Protein AF-A0A9D7PUD7-F1 (afdb_monomer)

Radius of gyration: 20.64 Å; Cα contacts (8 Å, |Δi|>4): 411; chains: 1; bounding box: 47×41×53 Å

Secondary structure (DSSP, 8-state):
--HHHHHHS-STTHHHHHHHHHHHHHHHHHHHT---SEEEE-----TTTHHHHHHHHHHHHHHH-TTSEEEEEEEHHHHHTHHHH---SSSEEEEE-SS-S-TT-TT-S-SS--HHHHHHHHTTGGG--S-EEEEEE---EEEEEETTEEEEEEEGGG---GGG-TTTEEE-SSSEEEE-S-EEETTEEE-TT-EEEEE---HHHHHHHHHHHHTT-SSS---EEEE-S-GGGGTT--HHHHHHHH---

Solvent-accessible surface area (backbone atoms only — not comparable to full-atom values): 14110 Å² total; per-residue (Å²): 124,50,47,69,54,43,61,70,53,58,78,82,49,36,60,56,49,29,50,52,52,53,51,50,53,52,51,54,26,61,79,67,73,51,87,81,60,65,49,73,47,75,49,68,73,45,69,88,22,30,65,54,48,41,49,32,41,46,48,37,46,68,72,67,34,90,88,36,45,39,30,33,48,39,52,47,67,42,62,59,38,28,91,72,47,45,76,77,70,50,74,33,34,32,36,44,61,43,69,74,44,57,79,61,46,83,83,54,81,33,31,52,64,48,72,70,61,49,49,69,35,45,75,61,46,60,73,54,85,68,53,60,26,47,28,38,64,58,53,50,36,28,41,35,22,53,90,80,37,63,73,52,73,32,45,46,95,42,36,74,64,58,83,83,44,56,88,38,32,43,78,77,48,101,42,34,27,34,24,72,37,68,43,76,51,80,88,42,82,44,47,53,72,24,36,34,37,53,34,72,66,55,59,71,58,52,24,55,49,44,56,56,51,54,77,32,48,95,52,101,69,68,56,82,42,77,48,61,77,43,80,71,79,48,75,88,53,53,71,64,61,54,37,60,54,60,52,75,133

Nearest PDB structures (foldseek):
  3cz8-assembly1_A  TM=5.746E-01  e=4.372E-05  Bacillus subtilis subsp. subtilis str. 168
  3cz8-assembly1_B  TM=5.750E-01  e=8.672E-05  Bacillus subtilis subsp. subtilis str. 168
  4jeq-assembly6_L  TM=3.997E-01  e=6.798E+00  Trypanosoma cruzi
  4fhf-assembly1_A  TM=3.046E-01  e=5.299E+00  Geobacillus thermodenitrificans NG80-2
  4rh1-assembly1_A  TM=2.882E-01  e=8.194E+00  Geobacillus thermodenitrificans NG80-2

pLDDT: mean 90.08, std 9.75, range [47.97, 98.62]

Sequence (249 aa):
LTNRTLVNIQVEDISVLANKIVHKVNSINANRKLAYSEIQLDCDWTETSRFKYFLLLKELKMRIGSSKILSATIRLHQVKFHKRTGIPPVDKGVLMVYNIANLNDVNTVNSIFDPDIILQYTAQLDQYPLHLDLAFPVFNQNVLFKNHIFTGVLRDINYFDPNRVPVNFKKIKNNLYLCIRDTMISNYFIKREDVLRSEKVDYDQVKRISESLRKQLKSDTFTLLIFDLNSNHFINKSIDEINELFLQK

Mean predicted aligned error: 5.62 Å

Foldseek 3Di:
DEQVCLLPDDLVCLLVVLVVVVVVVVVVCVVVVHDAQEDEDEYDYDLNSLVSQLSSQVSNDVVVDPRHFYEYEDELQCLQPCVRSPDRPTQAYEYEQFQQDDLFQPPDQASGHDLVRSCVSCVQVLVRDGFYAYEHEQWKWKFKADVSTTDDIQTEQQDDDCVVVVVQWDDPDPQKIFGCDFDATPNDTDHGRIMIGIHHDDLVSLQVSLVVNCVSGPDVDHHYHYDYPYPVSCPPPDPVNVCVSHPDD

Structure (mmCIF, N/CA/C/O backbone):
data_AF-A0A9D7PUD7-F1
#
_entry.id   AF-A0A9D7PUD7-F1
#
loop_
_atom_site.group_PDB
_atom_site.id
_atom_site.type_symbol
_atom_site.label_atom_id
_atom_site.label_alt_id
_atom_site.label_comp_id
_atom_site.label_asym_id
_atom_site.label_entity_id
_atom_site.label_seq_id
_atom_site.pdbx_PDB_ins_code
_atom_site.Cartn_x
_atom_site.Cartn_y
_atom_site.Cartn_z
_atom_site.occupancy
_atom_site.B_iso_or_equiv
_atom_site.auth_seq_id
_atom_site.auth_comp_id
_atom_site.auth_asym_id
_atom_site.auth_atom_id
_atom_site.pdbx_PDB_model_num
ATOM 1 N N . LEU A 1 1 ? -3.489 -12.162 6.332 1.00 86.31 1 LEU A N 1
ATOM 2 C CA . LEU A 1 1 ? -4.919 -12.191 5.940 1.00 86.31 1 LEU A CA 1
ATOM 3 C C . LEU A 1 1 ? -4.993 -11.723 4.492 1.00 86.31 1 LEU A C 1
ATOM 5 O O . LEU A 1 1 ? -4.232 -10.832 4.157 1.00 86.31 1 LEU A O 1
ATOM 9 N N . THR A 1 2 ? -5.820 -12.315 3.627 1.00 91.69 2 THR A N 1
ATOM 10 C CA . THR A 1 2 ? -5.971 -11.831 2.239 1.00 91.69 2 THR A CA 1
ATOM 11 C C . THR A 1 2 ? -7.432 -11.539 1.927 1.00 91.69 2 THR A C 1
ATOM 13 O O . THR A 1 2 ? -8.323 -12.138 2.533 1.00 91.69 2 THR A O 1
ATOM 16 N N . ASN A 1 3 ? -7.687 -10.692 0.926 1.00 92.25 3 ASN A N 1
ATOM 17 C CA . ASN A 1 3 ? -9.047 -10.456 0.439 1.00 92.25 3 ASN A CA 1
ATOM 18 C C . ASN A 1 3 ? -9.736 -11.766 0.014 1.00 92.25 3 ASN A C 1
ATOM 20 O O . ASN A 1 3 ? -10.919 -11.965 0.272 1.00 92.25 3 ASN A O 1
ATOM 24 N N . ARG A 1 4 ? -8.982 -12.712 -0.566 1.00 94.00 4 ARG A N 1
ATOM 25 C CA . ARG A 1 4 ? -9.492 -14.044 -0.919 1.00 94.00 4 ARG A CA 1
ATOM 26 C C . ARG A 1 4 ? -10.025 -14.793 0.304 1.00 94.00 4 ARG A C 1
ATOM 28 O O . ARG A 1 4 ? -11.059 -15.444 0.198 1.00 94.00 4 ARG A O 1
ATOM 35 N N . THR A 1 5 ? -9.360 -14.700 1.456 1.00 94.06 5 THR A N 1
ATOM 36 C CA . THR A 1 5 ? -9.881 -15.269 2.710 1.00 94.06 5 THR A CA 1
ATOM 37 C C . THR A 1 5 ? -11.241 -14.664 3.051 1.00 94.06 5 THR A C 1
ATOM 39 O O . THR A 1 5 ? -12.171 -15.401 3.349 1.00 94.06 5 THR A O 1
ATOM 42 N N . LEU A 1 6 ? -11.378 -13.341 2.950 1.00 95.75 6 LEU A N 1
ATOM 43 C CA . LEU A 1 6 ? -12.614 -12.628 3.287 1.00 95.75 6 LEU A CA 1
ATOM 44 C C . LEU A 1 6 ? -13.758 -12.931 2.320 1.00 95.75 6 LEU A C 1
ATOM 46 O O . LEU A 1 6 ? -14.899 -13.020 2.749 1.00 95.75 6 LEU A O 1
ATOM 50 N N . VAL A 1 7 ? -13.474 -13.128 1.032 1.00 95.62 7 VAL A N 1
ATOM 51 C CA . VAL A 1 7 ? -14.491 -13.553 0.058 1.00 95.62 7 VAL A CA 1
ATOM 52 C C . VAL A 1 7 ? -15.060 -14.927 0.437 1.00 95.62 7 VAL A C 1
ATOM 54 O O . VAL A 1 7 ? -16.279 -15.103 0.449 1.00 95.62 7 VAL A O 1
ATOM 57 N N . ASN A 1 8 ? -14.189 -15.872 0.805 1.00 96.31 8 ASN A N 1
ATOM 58 C CA . ASN A 1 8 ? -14.547 -17.286 0.967 1.00 96.31 8 ASN A CA 1
ATOM 59 C C . ASN A 1 8 ? -14.974 -17.696 2.386 1.00 96.31 8 ASN A C 1
ATOM 61 O O . ASN A 1 8 ? -15.606 -18.735 2.539 1.00 96.31 8 ASN A O 1
ATOM 65 N N . ILE A 1 9 ? -14.632 -16.924 3.422 1.00 96.81 9 ILE A N 1
ATOM 66 C CA . ILE A 1 9 ? -15.018 -17.246 4.804 1.00 96.81 9 ILE A CA 1
ATOM 67 C C . ILE A 1 9 ? -16.534 -17.113 4.995 1.00 96.81 9 ILE A C 1
ATOM 69 O O . ILE A 1 9 ? -17.142 -16.192 4.443 1.00 96.81 9 ILE A O 1
ATOM 73 N N . GLN A 1 10 ? -17.146 -18.003 5.775 1.00 97.56 10 GLN A N 1
ATOM 74 C CA . GLN A 1 10 ? -18.547 -17.856 6.171 1.00 97.56 10 GLN A CA 1
ATOM 75 C C . GLN A 1 10 ? -18.697 -16.763 7.233 1.00 97.56 10 GLN A C 1
ATOM 77 O O . GLN A 1 10 ? -17.737 -16.409 7.919 1.00 97.56 10 GLN A O 1
ATOM 82 N N . VAL A 1 11 ? -19.883 -16.164 7.335 1.00 97.44 11 VAL A N 1
ATOM 83 C CA . VAL A 1 11 ? -20.094 -15.016 8.233 1.00 97.44 11 VAL A CA 1
ATOM 84 C C . VAL A 1 11 ? -19.931 -15.437 9.696 1.00 97.44 11 VAL A C 1
ATOM 86 O O . VAL A 1 11 ? -19.333 -14.710 10.488 1.00 97.44 11 VAL A O 1
ATOM 89 N N . GLU A 1 12 ? -20.378 -16.643 10.026 1.00 97.00 12 GLU A N 1
ATOM 90 C CA . GLU A 1 12 ? -20.363 -17.235 11.364 1.00 97.00 12 GLU A CA 1
ATOM 91 C C . GLU A 1 12 ? -18.924 -17.474 11.860 1.00 97.00 12 GLU A C 1
ATOM 93 O O . GLU A 1 12 ? -18.626 -17.340 13.048 1.00 97.00 12 GLU A O 1
ATOM 98 N N . ASP A 1 13 ? -17.996 -17.730 10.934 1.00 98.06 13 ASP A N 1
ATOM 99 C CA . ASP A 1 13 ? -16.586 -17.993 11.230 1.00 98.06 13 ASP A CA 1
ATOM 100 C C . ASP A 1 13 ? -15.761 -16.717 11.471 1.00 98.06 13 ASP A C 1
ATOM 102 O O . ASP A 1 13 ? -14.612 -16.790 11.921 1.00 98.06 13 ASP A O 1
ATOM 106 N N . ILE A 1 14 ? -16.307 -15.526 11.198 1.00 98.25 14 ILE A N 1
ATOM 107 C CA . ILE A 1 14 ? -15.566 -14.260 11.336 1.00 98.25 14 ILE A CA 1
ATOM 108 C C . ILE A 1 14 ? -15.172 -14.003 12.794 1.00 98.25 14 ILE A C 1
ATOM 110 O O . ILE A 1 14 ? -14.042 -13.592 13.067 1.00 98.25 14 ILE A O 1
ATOM 114 N N . SER A 1 15 ? -16.062 -14.313 13.736 1.00 98.00 15 SER A N 1
ATOM 115 C CA . SER A 1 15 ? -15.794 -14.211 15.175 1.00 98.00 15 SER A CA 1
ATOM 116 C C . SER A 1 15 ? -14.646 -15.140 15.608 1.00 98.00 15 SER A C 1
ATOM 118 O O . SER A 1 15 ? -13.766 -14.755 16.391 1.00 98.00 15 SER A O 1
ATOM 120 N N . VAL A 1 16 ? -14.585 -16.347 15.032 1.00 98.12 16 VAL A N 1
ATOM 121 C CA . VAL A 1 16 ? -13.496 -17.311 15.258 1.00 98.12 16 VAL A CA 1
ATOM 122 C C . VAL A 1 16 ? -12.186 -16.804 14.653 1.00 98.12 16 VAL A C 1
ATOM 124 O O . VAL A 1 16 ? -11.136 -16.886 15.296 1.00 98.12 16 VAL A O 1
ATOM 127 N N . LEU A 1 17 ? -12.223 -16.242 13.442 1.00 98.00 17 LEU A N 1
ATOM 128 C CA . LEU A 1 17 ? -11.053 -15.633 12.809 1.00 98.00 17 LEU A CA 1
ATOM 129 C C . LEU A 1 17 ? -10.509 -14.461 13.641 1.00 98.00 17 LEU A C 1
ATOM 131 O O . LEU A 1 17 ? -9.301 -14.398 13.874 1.00 98.00 17 LEU A O 1
ATOM 135 N N . ALA A 1 18 ? -11.379 -13.576 14.134 1.00 98.19 18 ALA A N 1
ATOM 136 C CA . ALA A 1 18 ? -10.994 -12.459 14.996 1.00 98.19 18 ALA A CA 1
ATOM 137 C C . ALA A 1 18 ? -10.288 -12.946 16.271 1.00 98.19 18 ALA A C 1
ATOM 139 O O . ALA A 1 18 ? -9.218 -12.443 16.618 1.00 98.19 18 ALA A O 1
ATOM 140 N N . ASN A 1 19 ? -10.833 -13.983 16.921 1.00 98.19 19 ASN A N 1
ATOM 141 C CA . ASN A 1 19 ? -10.204 -14.629 18.077 1.00 98.19 19 ASN A CA 1
ATOM 142 C C . ASN A 1 19 ? -8.803 -15.157 17.747 1.00 98.19 19 ASN A C 1
ATOM 144 O O . ASN A 1 19 ? -7.854 -14.888 18.483 1.00 98.19 19 ASN A O 1
ATOM 148 N N . LYS A 1 20 ? -8.651 -15.867 16.623 1.00 98.06 20 LYS A N 1
ATOM 149 C CA . LYS A 1 20 ? -7.353 -16.407 16.188 1.00 98.06 20 LYS A CA 1
ATOM 150 C C . LYS A 1 20 ? -6.328 -15.303 15.930 1.00 98.06 20 LYS A C 1
ATOM 152 O O . LYS A 1 20 ? -5.174 -15.454 16.328 1.00 98.06 20 LYS A O 1
ATOM 157 N N . ILE A 1 21 ? -6.736 -14.199 15.302 1.00 97.69 21 ILE A N 1
ATOM 158 C CA . ILE A 1 21 ? -5.860 -13.047 15.045 1.00 97.69 21 ILE A CA 1
ATOM 159 C C . ILE A 1 21 ? -5.380 -12.441 16.366 1.00 97.69 21 ILE A C 1
ATOM 161 O O . ILE A 1 21 ? -4.172 -12.351 16.583 1.00 97.69 21 ILE A O 1
ATOM 165 N N . VAL A 1 22 ? -6.296 -12.081 17.271 1.00 97.38 22 VAL A N 1
ATOM 166 C CA . VAL A 1 22 ? -5.942 -11.450 18.555 1.00 97.38 22 VAL A CA 1
ATOM 167 C C . VAL A 1 22 ? -5.086 -12.380 19.410 1.00 97.38 22 VAL A C 1
ATOM 169 O O . VAL A 1 22 ? -4.068 -11.954 19.952 1.00 97.38 22 VAL A O 1
ATOM 172 N N . HIS A 1 23 ? -5.437 -13.666 19.477 1.00 97.88 23 HIS A N 1
ATOM 173 C CA . HIS A 1 23 ? -4.643 -14.659 20.194 1.00 97.88 23 HIS A CA 1
ATOM 174 C C . HIS A 1 23 ? -3.220 -14.759 19.631 1.00 97.88 23 HIS A C 1
ATOM 176 O O . HIS A 1 23 ? -2.254 -14.757 20.392 1.00 97.88 23 HIS A O 1
ATOM 182 N N . LYS A 1 24 ? -3.066 -14.786 18.300 1.00 97.56 24 LYS A N 1
ATOM 183 C CA . LYS A 1 24 ? -1.747 -14.846 17.663 1.00 97.56 24 LYS A CA 1
ATOM 184 C C . LYS A 1 24 ? -0.916 -13.595 17.947 1.00 97.56 24 LYS A C 1
ATOM 186 O O . LYS A 1 24 ? 0.261 -13.735 18.274 1.00 97.56 24 LYS A O 1
ATOM 191 N N . VAL A 1 25 ? -1.515 -12.405 17.863 1.00 96.56 25 VAL A N 1
ATOM 192 C CA . VAL A 1 25 ? -0.846 -11.135 18.197 1.00 96.56 25 VAL A CA 1
ATOM 193 C C . VAL A 1 25 ? -0.383 -11.142 19.655 1.00 96.56 25 VAL A C 1
ATOM 195 O O . VAL A 1 25 ? 0.793 -10.905 19.926 1.00 96.56 25 VAL A O 1
ATOM 198 N N . ASN A 1 26 ? -1.268 -11.492 20.590 1.00 96.19 26 ASN A N 1
ATOM 199 C CA . ASN A 1 26 ? -0.937 -11.562 22.014 1.00 96.19 26 ASN A CA 1
ATOM 200 C C . ASN A 1 26 ? 0.160 -12.592 22.304 1.00 96.19 26 ASN A C 1
ATOM 202 O O . ASN A 1 26 ? 1.077 -12.300 23.062 1.00 96.19 26 ASN A O 1
ATOM 206 N N . SER A 1 27 ? 0.109 -13.765 21.670 1.00 97.38 27 SER A N 1
ATOM 207 C CA . SER A 1 27 ? 1.124 -14.812 21.826 1.00 97.38 27 SER A CA 1
ATOM 208 C C . SER A 1 27 ? 2.506 -14.355 21.343 1.00 97.38 27 SER A C 1
ATOM 210 O O . SER A 1 27 ? 3.495 -14.549 22.048 1.00 97.38 27 SER A O 1
ATOM 212 N N . ILE A 1 28 ? 2.590 -13.696 20.180 1.00 96.62 28 ILE A N 1
ATOM 213 C CA . ILE A 1 28 ? 3.856 -13.142 19.669 1.00 96.62 28 ILE A CA 1
ATOM 214 C C . ILE A 1 28 ? 4.414 -12.098 20.640 1.00 96.62 28 ILE A C 1
ATOM 216 O O . ILE A 1 28 ? 5.600 -12.138 20.969 1.00 96.62 28 ILE A O 1
ATOM 220 N N . ASN A 1 29 ? 3.562 -11.187 21.108 1.00 95.12 29 ASN A N 1
ATOM 221 C CA . ASN A 1 29 ? 3.962 -10.114 22.011 1.00 95.12 29 ASN A CA 1
ATOM 222 C C . ASN A 1 29 ? 4.386 -10.638 23.387 1.00 95.12 29 ASN A C 1
ATOM 224 O O . ASN A 1 29 ? 5.418 -10.210 23.892 1.00 95.12 29 ASN A O 1
ATOM 228 N N . ALA A 1 30 ? 3.680 -11.621 23.950 1.00 95.69 30 ALA A N 1
ATOM 229 C CA . ALA A 1 30 ? 4.064 -12.266 25.205 1.00 95.69 30 ALA A CA 1
ATOM 230 C C . ALA A 1 30 ? 5.432 -12.958 25.092 1.00 95.69 30 ALA A C 1
ATOM 232 O O . ALA A 1 30 ? 6.311 -12.725 25.919 1.00 95.69 30 ALA A O 1
ATOM 233 N N . ASN A 1 31 ? 5.652 -13.727 24.019 1.00 96.50 31 ASN A N 1
ATOM 234 C CA . ASN A 1 31 ? 6.925 -14.415 23.780 1.00 96.50 31 ASN A CA 1
ATOM 235 C C . ASN A 1 31 ? 8.099 -13.442 23.601 1.00 96.50 31 ASN A C 1
ATOM 237 O O . ASN A 1 31 ? 9.227 -13.759 23.971 1.00 96.50 31 ASN A O 1
ATOM 241 N N . ARG A 1 32 ? 7.841 -12.259 23.032 1.00 95.62 32 ARG A N 1
ATOM 242 C CA . ARG A 1 32 ? 8.847 -11.209 22.811 1.00 95.62 32 ARG A CA 1
ATOM 243 C C . ARG A 1 32 ? 8.902 -10.159 23.924 1.00 95.62 32 ARG A C 1
ATOM 245 O O . ARG A 1 32 ? 9.723 -9.255 23.836 1.00 95.62 32 ARG A O 1
ATOM 252 N N . LYS A 1 33 ? 8.051 -10.271 24.952 1.00 95.31 33 LYS A N 1
ATOM 253 C CA . LYS A 1 33 ? 7.873 -9.279 26.029 1.00 95.31 33 LYS A CA 1
ATOM 254 C C . LYS A 1 33 ? 7.611 -7.858 25.503 1.00 95.31 33 LYS A C 1
ATOM 256 O O . LYS A 1 33 ? 8.141 -6.884 26.029 1.00 95.31 33 LYS A O 1
ATOM 261 N N . LEU A 1 34 ? 6.797 -7.748 24.455 1.00 94.81 34 LEU A N 1
ATOM 262 C CA . LEU A 1 34 ? 6.417 -6.481 23.835 1.00 94.81 34 LEU A CA 1
ATOM 263 C C . LEU A 1 34 ? 5.025 -6.048 24.300 1.00 94.81 34 LEU A C 1
ATOM 265 O O . LEU A 1 34 ? 4.102 -6.859 24.384 1.00 94.81 34 LEU A O 1
ATOM 269 N N . ALA A 1 35 ? 4.866 -4.752 24.549 1.00 93.88 35 ALA A N 1
ATOM 270 C CA . ALA A 1 35 ? 3.561 -4.112 24.649 1.00 93.88 35 ALA A CA 1
ATOM 271 C C . ALA A 1 35 ? 3.200 -3.478 23.301 1.00 93.88 35 ALA A C 1
ATOM 273 O O . ALA A 1 35 ? 4.080 -3.084 22.537 1.00 93.88 35 ALA A O 1
ATOM 274 N N . TYR A 1 36 ? 1.905 -3.371 23.012 1.00 95.19 36 TYR A N 1
ATOM 275 C CA . TYR A 1 36 ? 1.415 -2.711 21.807 1.00 95.19 36 TYR A CA 1
ATOM 276 C C . TYR A 1 36 ? 0.187 -1.858 22.133 1.00 95.19 36 TYR A C 1
ATOM 278 O O . TYR A 1 36 ? -0.686 -2.270 22.904 1.00 95.19 36 TYR A O 1
ATOM 286 N N . SER A 1 37 ? 0.132 -0.673 21.533 1.00 96.00 37 SER A N 1
ATOM 287 C CA . SER A 1 37 ? -0.988 0.270 21.617 1.00 96.00 37 SER A CA 1
ATOM 288 C C . SER A 1 37 ? -1.908 0.196 20.399 1.00 96.00 37 SER A C 1
ATOM 290 O O . SER A 1 37 ? -3.061 0.610 20.486 1.00 96.00 37 SER A O 1
ATOM 292 N N . GLU A 1 38 ? -1.426 -0.359 19.285 1.00 96.88 38 GLU A N 1
ATOM 293 C CA . GLU A 1 38 ? -2.124 -0.377 18.002 1.00 96.88 38 GLU A CA 1
ATOM 294 C C . GLU A 1 38 ? -2.011 -1.744 17.310 1.00 96.88 38 GLU A C 1
ATOM 296 O O . GLU A 1 38 ? -0.968 -2.399 17.360 1.00 96.88 38 GLU A O 1
ATOM 301 N N . ILE A 1 39 ? -3.093 -2.175 16.656 1.00 97.19 39 ILE A N 1
ATOM 302 C CA . ILE A 1 39 ? -3.077 -3.227 15.634 1.00 97.19 39 ILE A CA 1
ATOM 303 C C . ILE A 1 39 ? -3.529 -2.600 14.318 1.00 97.19 39 ILE A C 1
ATOM 305 O O . ILE A 1 39 ? -4.668 -2.152 14.207 1.00 97.19 39 ILE A O 1
ATOM 309 N N . GLN A 1 40 ? -2.662 -2.637 13.309 1.00 97.12 40 GLN A N 1
ATOM 310 C CA . GLN A 1 40 ? -3.002 -2.255 11.942 1.00 97.12 40 GLN A CA 1
ATOM 311 C C . GLN A 1 40 ? -3.325 -3.495 11.112 1.00 97.12 40 GLN A C 1
ATOM 313 O O . GLN A 1 40 ? -2.531 -4.437 11.045 1.00 97.12 40 GLN A O 1
ATOM 318 N N . LEU A 1 41 ? -4.479 -3.492 10.449 1.00 96.94 41 LEU A N 1
ATOM 319 C CA . LEU A 1 41 ? -4.871 -4.548 9.528 1.00 96.94 41 LEU A CA 1
ATOM 320 C C . LEU A 1 41 ? -4.551 -4.140 8.085 1.00 96.94 41 LEU A C 1
ATOM 322 O O . LEU A 1 41 ? -5.309 -3.402 7.455 1.00 96.94 41 LEU A O 1
ATOM 326 N N . ASP A 1 42 ? -3.440 -4.658 7.563 1.00 94.69 42 ASP A N 1
ATOM 327 C CA . ASP A 1 42 ? -3.076 -4.545 6.147 1.00 94.69 42 ASP A CA 1
ATOM 328 C C . ASP A 1 42 ? -3.822 -5.604 5.322 1.00 94.69 42 ASP A C 1
ATOM 330 O O . ASP A 1 42 ? -3.416 -6.768 5.221 1.00 94.69 42 ASP A O 1
ATOM 334 N N . CYS A 1 43 ? -5.008 -5.237 4.838 1.00 92.94 43 CYS A N 1
ATOM 335 C CA . CYS A 1 43 ? -5.824 -6.099 3.997 1.00 92.94 43 CYS A CA 1
ATOM 336 C C . CYS A 1 43 ? -6.766 -5.266 3.129 1.00 92.94 43 CYS A C 1
ATOM 338 O O . CYS A 1 43 ? -7.701 -4.644 3.632 1.00 92.94 43 CYS A O 1
ATOM 340 N N . ASP A 1 44 ? -6.548 -5.310 1.816 1.00 88.62 44 ASP A N 1
ATOM 341 C CA . ASP A 1 44 ? -7.467 -4.708 0.858 1.00 88.62 44 ASP A CA 1
ATOM 342 C C . ASP A 1 44 ? -8.836 -5.408 0.897 1.00 88.62 44 ASP A C 1
ATOM 344 O O . ASP A 1 44 ? -8.929 -6.635 1.001 1.00 88.62 44 ASP A O 1
ATOM 348 N N . TRP A 1 45 ? -9.905 -4.626 0.745 1.00 95.69 45 TRP A N 1
ATOM 349 C CA . TRP A 1 45 ? -11.264 -5.127 0.560 1.00 95.69 45 TRP A CA 1
ATOM 350 C C . TRP A 1 45 ? -11.861 -4.590 -0.739 1.00 95.69 45 TRP A C 1
ATOM 352 O O . TRP A 1 45 ? -11.456 -3.558 -1.275 1.00 95.69 45 TRP A O 1
ATOM 362 N N . THR A 1 46 ? -12.864 -5.304 -1.229 1.00 94.69 46 THR A N 1
ATOM 363 C CA . THR A 1 46 ? -13.654 -4.951 -2.412 1.00 94.69 46 THR A CA 1
ATOM 364 C C . THR A 1 46 ? -15.101 -4.738 -1.997 1.00 94.69 46 THR A C 1
ATOM 366 O O . THR A 1 46 ? -15.478 -5.080 -0.878 1.00 94.69 46 THR A O 1
ATOM 369 N N . GLU A 1 47 ? -15.950 -4.252 -2.900 1.00 93.88 47 GLU A N 1
ATOM 370 C CA . GLU A 1 47 ? -17.393 -4.153 -2.636 1.00 93.88 47 GLU A CA 1
ATOM 371 C C . GLU A 1 47 ? -17.997 -5.500 -2.196 1.00 93.88 47 GLU A C 1
ATOM 373 O O . GLU A 1 47 ? -18.803 -5.537 -1.268 1.00 93.88 47 GLU A O 1
ATOM 378 N N . THR A 1 48 ? -17.531 -6.612 -2.780 1.00 94.00 48 THR A N 1
ATOM 379 C CA . THR A 1 48 ? -18.021 -7.967 -2.464 1.00 94.00 48 THR A CA 1
ATOM 380 C C . THR A 1 48 ? -17.589 -8.469 -1.084 1.00 94.00 48 THR A C 1
ATOM 382 O O . THR A 1 48 ? -18.350 -9.151 -0.403 1.00 94.00 48 THR A O 1
ATOM 385 N N . SER A 1 49 ? -16.383 -8.116 -0.633 1.00 96.44 49 SER A N 1
ATOM 386 C CA . SER A 1 49 ? -15.831 -8.559 0.656 1.00 96.44 49 SER A CA 1
ATOM 387 C C . SER A 1 49 ? -16.029 -7.548 1.787 1.00 96.44 49 SER A C 1
ATOM 389 O O . SER A 1 49 ? -15.813 -7.889 2.951 1.00 96.44 49 SER A O 1
ATOM 391 N N . ARG A 1 50 ? -16.490 -6.329 1.468 1.00 96.94 50 ARG A N 1
ATOM 392 C CA . ARG A 1 50 ? -16.688 -5.201 2.391 1.00 96.94 50 ARG A CA 1
ATOM 393 C C . ARG A 1 50 ? -17.424 -5.600 3.662 1.00 96.94 50 ARG A C 1
ATOM 395 O O . ARG A 1 50 ? -16.962 -5.295 4.754 1.00 96.94 50 ARG A O 1
ATOM 402 N N . PHE A 1 51 ? -18.561 -6.283 3.524 1.00 97.88 51 PHE A N 1
ATOM 403 C CA . PHE A 1 51 ? -19.391 -6.660 4.670 1.00 97.88 51 PHE A CA 1
ATOM 404 C C . PHE A 1 51 ? -18.617 -7.537 5.664 1.00 97.88 51 PHE A C 1
ATOM 406 O O . PHE A 1 51 ? -18.529 -7.208 6.846 1.00 97.88 51 PHE A O 1
ATOM 413 N N . LYS A 1 52 ? -17.988 -8.609 5.169 1.00 98.25 52 LYS A N 1
ATOM 414 C CA . LYS A 1 52 ? -17.222 -9.556 5.990 1.00 98.25 52 LYS A CA 1
ATOM 415 C C . LYS A 1 52 ? -15.970 -8.906 6.584 1.00 98.25 52 LYS A C 1
ATOM 417 O O . LYS A 1 52 ? -15.652 -9.139 7.746 1.00 98.25 52 LYS A O 1
ATOM 422 N N . TYR A 1 53 ? -15.295 -8.044 5.821 1.00 98.31 53 TYR A N 1
ATOM 423 C CA . TYR A 1 53 ? -14.154 -7.272 6.312 1.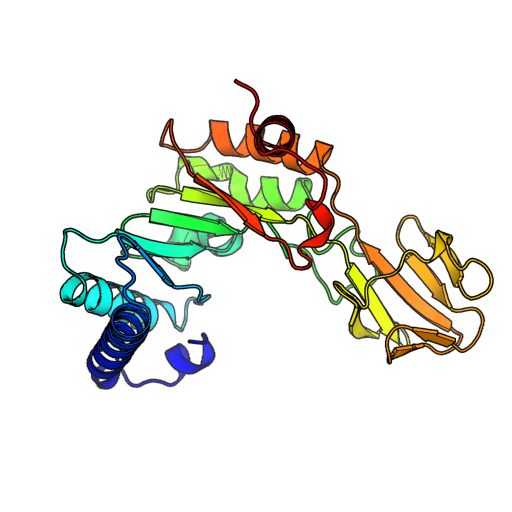00 98.31 53 TYR A CA 1
ATOM 424 C C . TYR A 1 53 ? -14.545 -6.328 7.456 1.00 98.31 53 TYR A C 1
ATOM 426 O O . TYR A 1 53 ? -13.900 -6.316 8.499 1.00 98.31 53 TYR A O 1
ATOM 434 N N . PHE A 1 54 ? -15.635 -5.571 7.304 1.00 98.50 54 PHE A N 1
ATOM 435 C CA . PHE A 1 54 ? -16.073 -4.620 8.329 1.00 98.50 54 PHE A CA 1
ATOM 436 C C . PHE A 1 54 ? -16.599 -5.331 9.572 1.00 98.50 54 PHE A C 1
ATOM 438 O O . PHE A 1 54 ? -16.384 -4.847 10.683 1.00 98.50 54 PHE A O 1
ATOM 445 N N . LEU A 1 55 ? -17.242 -6.489 9.408 1.00 98.56 55 LEU A N 1
ATOM 446 C CA . LEU A 1 55 ? -17.605 -7.339 10.536 1.00 98.56 55 LEU A CA 1
ATOM 447 C C . LEU A 1 55 ? -16.354 -7.830 11.275 1.00 98.56 55 LEU A C 1
ATOM 449 O O . LEU A 1 55 ? -16.290 -7.698 12.492 1.00 98.56 55 LEU A O 1
ATOM 453 N N . LEU A 1 56 ? -15.323 -8.288 10.557 1.00 98.62 56 LEU A N 1
ATOM 454 C CA . LEU A 1 56 ? -14.051 -8.673 11.170 1.00 98.62 56 LEU A CA 1
ATOM 455 C C . LEU A 1 56 ? -13.420 -7.516 11.958 1.00 98.62 56 LEU A C 1
ATOM 457 O O . LEU A 1 56 ? -12.976 -7.725 13.082 1.00 98.62 56 LEU A O 1
ATOM 461 N N . LEU A 1 57 ? -13.403 -6.300 11.407 1.00 98.56 57 LEU A N 1
ATOM 462 C CA . LEU A 1 57 ? -12.864 -5.120 12.091 1.00 98.56 57 LEU A CA 1
ATOM 463 C C . LEU A 1 57 ? -13.622 -4.805 13.389 1.00 98.56 57 LEU A C 1
ATOM 465 O O . LEU A 1 57 ? -12.995 -4.563 14.419 1.00 98.56 57 LEU A O 1
ATOM 469 N N . LYS A 1 58 ? -14.958 -4.890 13.380 1.00 98.50 58 LYS A N 1
ATOM 470 C CA . LYS A 1 58 ? -15.773 -4.732 14.597 1.00 98.50 58 LYS A CA 1
ATOM 471 C C . LYS A 1 58 ? -15.457 -5.813 15.632 1.00 98.50 58 LYS A C 1
ATOM 473 O O . LYS A 1 58 ? -15.213 -5.492 16.793 1.00 98.50 58 LYS A O 1
ATOM 478 N N . GLU A 1 59 ? -15.398 -7.077 15.210 1.00 98.44 59 GLU A N 1
ATOM 479 C CA . GLU A 1 59 ? -15.044 -8.208 16.078 1.00 98.44 59 GLU A CA 1
ATOM 480 C C . GLU A 1 59 ? -13.643 -8.048 16.691 1.00 98.44 59 GLU A C 1
ATOM 482 O O . GLU A 1 59 ? -13.446 -8.342 17.874 1.00 98.44 59 GLU A O 1
ATOM 487 N N . LEU A 1 60 ? -12.675 -7.551 15.914 1.00 98.38 60 LEU A N 1
ATOM 488 C CA . LEU A 1 60 ? -11.333 -7.232 16.396 1.00 98.38 60 LEU A CA 1
ATOM 489 C C . LEU A 1 60 ? -11.372 -6.105 17.428 1.00 98.38 60 LEU A C 1
ATOM 491 O O . LEU A 1 60 ? -10.824 -6.282 18.516 1.00 98.38 60 LEU A O 1
ATOM 495 N N . LYS A 1 61 ? -12.053 -4.989 17.133 1.00 98.00 61 LYS A N 1
ATOM 496 C CA . LYS A 1 61 ? -12.139 -3.839 18.046 1.00 98.00 61 LYS A CA 1
ATOM 497 C C . LYS A 1 61 ? -12.733 -4.232 19.401 1.00 98.00 61 LYS A C 1
ATOM 499 O O . LYS A 1 61 ? -12.182 -3.858 20.433 1.00 98.00 61 LYS A O 1
ATOM 504 N N . MET A 1 62 ? -13.789 -5.050 19.409 1.00 97.62 62 MET A N 1
ATOM 505 C CA . MET A 1 62 ? -14.396 -5.554 20.650 1.00 97.62 62 MET A CA 1
ATOM 506 C C . MET A 1 62 ? -13.415 -6.369 21.504 1.00 97.62 62 MET A C 1
ATOM 508 O O . MET A 1 62 ? -13.413 -6.247 22.724 1.00 97.62 62 MET A O 1
ATOM 512 N N . ARG A 1 63 ? -12.559 -7.186 20.878 1.00 97.50 63 ARG A N 1
ATOM 513 C CA . ARG A 1 63 ? -11.619 -8.077 21.584 1.00 97.50 63 ARG A CA 1
ATOM 514 C C . ARG A 1 63 ? -10.374 -7.377 22.097 1.00 97.50 63 ARG A C 1
ATOM 516 O O . ARG A 1 63 ? -9.842 -7.768 23.131 1.00 97.50 63 ARG A O 1
ATOM 523 N N . ILE A 1 64 ? -9.864 -6.397 21.354 1.00 96.62 64 ILE A N 1
ATOM 524 C CA . ILE A 1 64 ? -8.645 -5.680 21.752 1.00 96.62 64 ILE A CA 1
ATOM 525 C C . ILE A 1 64 ? -8.934 -4.624 22.827 1.00 96.62 64 ILE A C 1
ATOM 527 O O . ILE A 1 64 ? -8.012 -4.228 23.537 1.00 96.62 64 ILE A O 1
ATOM 531 N N . GLY A 1 65 ? -10.201 -4.220 22.966 1.00 94.94 65 GLY A N 1
ATOM 532 C CA . GLY A 1 65 ? -10.666 -3.235 23.936 1.00 94.94 65 GLY A CA 1
ATOM 533 C C . GLY A 1 65 ? -10.581 -1.794 23.428 1.00 94.94 65 GLY A C 1
ATOM 534 O O . GLY A 1 65 ? -9.918 -1.487 22.438 1.00 94.94 65 GLY A O 1
ATOM 535 N N . SER A 1 66 ? -11.263 -0.886 24.128 1.00 92.00 66 SER A N 1
ATOM 536 C CA . SER A 1 66 ? -11.320 0.541 23.779 1.00 92.00 66 SER A CA 1
ATOM 537 C C . SER A 1 66 ? -10.000 1.285 23.995 1.00 92.00 66 SER A C 1
ATOM 539 O O . SER A 1 66 ? -9.784 2.312 23.363 1.00 92.00 66 SER A O 1
ATOM 541 N N . SER A 1 67 ? -9.107 0.767 24.844 1.00 94.56 67 SER A N 1
ATOM 542 C CA . SER A 1 67 ? -7.804 1.378 25.136 1.00 94.56 67 SER A CA 1
ATOM 543 C C . SER A 1 67 ? -6.759 1.182 24.036 1.00 94.56 67 SER A C 1
ATOM 545 O O . SER A 1 67 ? -5.716 1.832 24.073 1.00 94.56 67 SER A O 1
ATOM 547 N N . LYS A 1 68 ? -7.011 0.289 23.070 1.00 96.69 68 LYS A N 1
ATOM 548 C CA . LYS A 1 68 ? -6.108 0.013 21.948 1.00 96.69 68 LYS A CA 1
ATOM 549 C C . LYS A 1 68 ? -6.679 0.550 20.646 1.00 96.69 68 LYS A C 1
ATOM 551 O O . LYS A 1 68 ? -7.886 0.474 20.405 1.00 96.69 68 LYS A O 1
ATOM 556 N N . ILE A 1 69 ? -5.789 1.035 19.794 1.00 97.81 69 ILE A N 1
ATOM 557 C CA . ILE A 1 69 ? -6.101 1.522 18.454 1.00 97.81 69 ILE A CA 1
ATOM 558 C C . ILE A 1 69 ? -6.205 0.318 17.510 1.00 97.81 69 ILE A C 1
ATOM 560 O O . ILE A 1 69 ? -5.351 -0.570 17.496 1.00 97.81 69 ILE A O 1
ATOM 564 N N . LEU A 1 70 ? -7.267 0.285 16.719 1.00 98.38 70 LEU A N 1
ATOM 565 C CA . LEU A 1 70 ? -7.386 -0.526 15.523 1.00 98.38 70 LEU A CA 1
ATOM 566 C C . LEU A 1 70 ? -7.275 0.418 14.330 1.00 98.38 70 LEU A C 1
ATOM 568 O O . LEU A 1 70 ? -8.017 1.397 14.251 1.00 98.38 70 LEU A O 1
ATOM 572 N N . SER A 1 71 ? -6.388 0.109 13.395 1.00 98.06 71 SER A N 1
ATOM 573 C CA . SER A 1 71 ? -6.262 0.838 12.137 1.00 98.06 71 SER A CA 1
ATOM 574 C C . SER A 1 71 ? -6.321 -0.103 10.941 1.00 98.06 71 SER A C 1
ATOM 576 O O . SER A 1 71 ? -6.199 -1.325 11.068 1.00 98.06 71 SER A O 1
ATOM 578 N N . ALA A 1 72 ? -6.556 0.461 9.761 1.00 97.81 72 ALA A N 1
ATOM 579 C CA . ALA A 1 72 ? -6.584 -0.282 8.507 1.00 97.81 72 ALA A CA 1
ATOM 580 C C . ALA A 1 72 ? -5.841 0.482 7.415 1.00 97.81 72 ALA A C 1
ATOM 582 O O . ALA A 1 72 ? -5.941 1.705 7.325 1.00 97.81 72 ALA A O 1
ATOM 583 N N . THR A 1 73 ? -5.130 -0.240 6.555 1.00 96.94 73 THR A N 1
ATOM 584 C CA . THR A 1 73 ? -4.575 0.338 5.328 1.00 96.94 73 THR A CA 1
ATOM 585 C C . THR A 1 73 ? -5.693 0.587 4.319 1.00 96.94 73 THR A C 1
ATOM 587 O O . THR A 1 73 ? -6.585 -0.247 4.160 1.00 96.94 73 THR A O 1
ATOM 590 N N . ILE A 1 74 ? -5.642 1.711 3.612 1.00 96.81 74 ILE A N 1
ATOM 591 C CA . ILE A 1 74 ? -6.684 2.149 2.680 1.00 96.81 74 ILE A CA 1
ATOM 592 C C . ILE A 1 74 ? -6.036 2.534 1.352 1.00 96.81 74 ILE A C 1
ATOM 594 O O . ILE A 1 74 ? -5.027 3.236 1.307 1.00 96.81 74 ILE A O 1
ATOM 598 N N . ARG A 1 75 ? -6.623 2.075 0.247 1.00 95.94 75 ARG A N 1
ATOM 599 C CA . ARG A 1 75 ? -6.199 2.411 -1.117 1.00 95.94 75 ARG A CA 1
ATOM 600 C C . ARG A 1 75 ? -6.855 3.704 -1.588 1.00 95.94 75 ARG A C 1
ATOM 602 O O . ARG A 1 75 ? -8.009 3.981 -1.267 1.00 95.94 75 ARG A O 1
ATOM 609 N N . LEU A 1 76 ? -6.177 4.424 -2.480 1.00 95.44 76 LEU A N 1
ATOM 610 C CA . LEU A 1 76 ? -6.694 5.641 -3.122 1.00 95.44 76 LEU A CA 1
ATOM 611 C C . LEU A 1 76 ? -8.105 5.479 -3.718 1.00 95.44 76 LEU A C 1
ATOM 613 O O . LEU A 1 76 ? -8.968 6.334 -3.528 1.00 95.44 76 LEU A O 1
ATOM 617 N N . HIS A 1 77 ? -8.385 4.358 -4.389 1.00 94.25 77 HIS A N 1
ATOM 618 C CA . HIS A 1 77 ? -9.711 4.109 -4.963 1.00 94.25 77 HIS A CA 1
ATOM 619 C C . HIS A 1 77 ? -10.804 3.904 -3.899 1.00 94.25 77 HIS A C 1
ATOM 621 O O . HIS A 1 77 ? -11.953 4.269 -4.138 1.00 94.25 77 HIS A O 1
ATOM 627 N N . GLN A 1 78 ? -10.467 3.356 -2.726 1.00 95.44 78 GLN A N 1
ATOM 628 C CA . GLN A 1 78 ? -11.418 3.180 -1.624 1.00 95.44 78 GLN A CA 1
ATOM 629 C C . GLN A 1 78 ? -11.772 4.519 -0.975 1.00 95.44 78 GLN A C 1
ATOM 631 O O . GLN A 1 78 ? -12.896 4.676 -0.510 1.00 95.44 78 GLN A O 1
ATOM 636 N N . VAL A 1 79 ? -10.848 5.486 -0.989 1.00 95.19 79 VAL A N 1
ATOM 637 C CA . VAL A 1 79 ? -11.132 6.867 -0.582 1.00 95.19 79 VAL A CA 1
ATOM 638 C C . VAL A 1 79 ? -12.007 7.559 -1.624 1.00 95.19 79 VAL A C 1
ATOM 640 O O . VAL A 1 79 ? -13.099 8.009 -1.288 1.00 95.19 79 VAL A O 1
ATOM 643 N N . LYS A 1 80 ? -11.592 7.577 -2.900 1.00 95.44 80 LYS A N 1
ATOM 644 C CA . LYS A 1 80 ? -12.346 8.237 -3.984 1.00 95.44 80 LYS A CA 1
ATOM 645 C C . LYS A 1 80 ? -13.795 7.755 -4.070 1.00 95.44 80 LYS A C 1
ATOM 647 O O . LYS A 1 80 ? -14.711 8.541 -4.288 1.00 95.44 80 LYS A O 1
ATOM 652 N N . PHE A 1 81 ? -14.006 6.450 -3.906 1.00 95.38 81 PHE A N 1
ATOM 653 C CA . PHE A 1 81 ? -15.314 5.815 -4.047 1.00 95.38 81 PHE A CA 1
ATOM 654 C C . PHE A 1 81 ? -15.895 5.344 -2.710 1.00 95.38 81 PHE A C 1
ATOM 656 O O . PHE A 1 81 ? -16.675 4.391 -2.691 1.00 95.38 81 PHE A O 1
ATOM 663 N N . HIS A 1 82 ? -15.584 6.028 -1.604 1.00 95.00 82 HIS A N 1
ATOM 664 C CA . HIS A 1 82 ? -15.971 5.620 -0.247 1.00 95.00 82 HIS A CA 1
ATOM 665 C C . HIS A 1 82 ? -17.479 5.399 -0.041 1.00 95.00 82 HIS A C 1
ATOM 667 O O . HIS A 1 82 ? -17.879 4.580 0.784 1.00 95.00 82 HIS A O 1
ATOM 673 N N . LYS A 1 83 ? -18.344 6.071 -0.814 1.00 94.44 83 LYS A N 1
ATOM 674 C CA . LYS A 1 83 ? -19.800 5.822 -0.802 1.00 94.44 83 LYS A CA 1
ATOM 675 C C . LYS A 1 83 ? -20.160 4.402 -1.267 1.00 94.44 83 LYS A C 1
ATOM 677 O O . LYS A 1 83 ? -21.143 3.834 -0.802 1.00 94.44 83 LYS A O 1
ATOM 682 N N . ARG A 1 84 ? -19.357 3.818 -2.161 1.00 94.62 84 ARG A N 1
ATOM 683 C CA . ARG A 1 84 ? -19.503 2.446 -2.673 1.00 94.62 84 ARG A CA 1
ATOM 684 C C . ARG A 1 84 ? -18.676 1.455 -1.860 1.00 94.62 84 ARG A C 1
ATOM 686 O O . ARG A 1 84 ? -19.212 0.4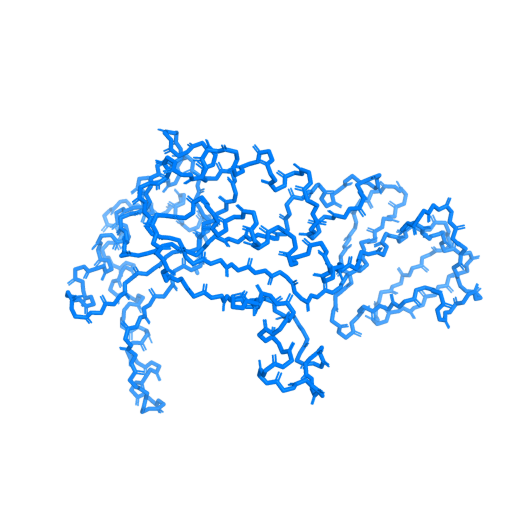85 -1.325 1.00 94.62 84 ARG A O 1
ATOM 693 N N . THR A 1 85 ? -17.380 1.716 -1.713 1.00 95.25 85 THR A N 1
ATOM 694 C CA . THR A 1 85 ? -16.442 0.822 -1.013 1.00 95.25 85 THR A CA 1
ATOM 695 C C . THR A 1 85 ? -16.642 0.812 0.500 1.00 95.25 85 THR A C 1
ATOM 697 O O . THR A 1 85 ? -16.234 -0.145 1.152 1.00 95.25 85 THR A O 1
ATOM 700 N N . GLY A 1 86 ? -17.330 1.807 1.059 1.00 96.69 86 GLY A N 1
ATOM 701 C CA . GLY A 1 86 ? -17.518 1.984 2.494 1.00 96.69 86 GLY A CA 1
ATOM 702 C C . GLY A 1 86 ? -16.286 2.566 3.185 1.00 96.69 86 GLY A C 1
ATOM 703 O O . GLY A 1 86 ? -15.191 2.605 2.627 1.00 96.69 86 GLY A O 1
ATOM 704 N N . ILE A 1 87 ? -16.483 2.985 4.432 1.00 97.69 87 ILE A N 1
ATOM 705 C CA . ILE A 1 87 ? -15.429 3.471 5.328 1.00 97.69 87 ILE A CA 1
ATOM 706 C C . ILE A 1 87 ? -15.236 2.415 6.426 1.00 97.69 87 ILE A C 1
ATOM 708 O O . ILE A 1 87 ? -16.230 2.031 7.051 1.00 97.69 87 ILE A O 1
ATOM 712 N N . PRO A 1 88 ? -14.010 1.906 6.649 1.00 97.81 88 PRO A N 1
ATOM 713 C CA . PRO A 1 88 ? -13.777 0.845 7.619 1.00 97.81 88 PRO A CA 1
ATOM 714 C C . PRO A 1 88 ? -14.073 1.328 9.051 1.00 97.81 88 PRO A C 1
ATOM 716 O O . PRO A 1 88 ? -13.696 2.447 9.400 1.00 97.81 88 PRO A O 1
ATOM 719 N N . PRO A 1 89 ? -14.728 0.507 9.898 1.00 97.75 89 PRO A N 1
ATOM 720 C CA . PRO A 1 89 ? -15.046 0.860 11.282 1.00 97.75 89 PRO A CA 1
ATOM 721 C C . PRO A 1 89 ? -13.817 0.673 12.188 1.00 97.75 89 PRO A C 1
ATOM 723 O O . PRO A 1 89 ? -13.738 -0.280 12.962 1.00 97.75 89 PRO A O 1
ATOM 726 N N . VAL A 1 90 ? -12.842 1.564 12.040 1.00 98.00 90 VAL A N 1
ATOM 727 C CA . VAL A 1 90 ? -11.559 1.587 12.761 1.00 98.00 90 VAL A CA 1
ATOM 728 C C . VAL A 1 90 ? -11.320 2.973 13.356 1.00 98.00 90 VAL A C 1
ATOM 730 O O . VAL A 1 90 ? -12.022 3.918 13.004 1.00 98.00 90 VAL A O 1
ATOM 733 N N . ASP A 1 91 ? -10.341 3.107 14.249 1.00 97.44 91 ASP A N 1
ATOM 734 C CA . ASP A 1 91 ? -10.042 4.389 14.898 1.00 97.44 91 ASP A CA 1
ATOM 735 C C . ASP A 1 91 ? -9.344 5.367 13.935 1.00 97.44 91 ASP A C 1
ATOM 737 O O . ASP A 1 91 ? -9.608 6.567 13.967 1.00 97.44 91 ASP A O 1
ATOM 741 N N . LYS A 1 92 ? -8.481 4.854 13.045 1.00 96.69 92 LYS A N 1
ATOM 742 C CA . LYS A 1 92 ? -7.823 5.621 11.973 1.00 96.69 92 LYS A CA 1
ATOM 743 C C . LYS A 1 92 ? -7.501 4.751 10.757 1.00 96.69 92 LYS A C 1
ATOM 745 O O . LYS A 1 92 ? -7.401 3.528 10.862 1.00 96.69 92 LYS A O 1
ATOM 750 N N . GLY A 1 93 ? -7.332 5.374 9.598 1.00 97.00 93 GLY A N 1
ATOM 751 C CA . GLY A 1 93 ? -6.853 4.723 8.381 1.00 97.00 93 GLY A CA 1
ATOM 752 C C . GLY A 1 93 ? -5.419 5.120 8.042 1.00 97.00 93 GLY A C 1
ATOM 753 O O . GLY A 1 93 ? -4.969 6.193 8.419 1.00 97.00 93 GLY A O 1
ATOM 754 N N . VAL A 1 94 ? -4.724 4.276 7.285 1.00 97.44 94 VAL A N 1
ATOM 755 C CA . VAL A 1 94 ? -3.435 4.606 6.663 1.00 97.44 94 VAL A CA 1
ATOM 756 C C . VAL A 1 94 ? -3.617 4.619 5.152 1.00 97.44 94 VAL A C 1
ATOM 758 O O . VAL A 1 94 ? -3.778 3.564 4.537 1.00 97.44 94 VAL A O 1
ATOM 761 N N . LEU A 1 95 ? -3.612 5.802 4.541 1.00 96.75 95 LEU A N 1
ATOM 762 C CA . LEU A 1 95 ? -3.736 5.948 3.096 1.00 96.75 95 LEU A CA 1
ATOM 763 C C . LEU A 1 95 ? -2.418 5.567 2.414 1.00 96.75 95 LEU A C 1
ATOM 765 O O . LEU A 1 95 ? -1.405 6.243 2.576 1.00 96.75 95 LEU A O 1
ATOM 769 N N . MET A 1 96 ? -2.437 4.493 1.627 1.00 96.25 96 MET A N 1
ATOM 770 C CA . MET A 1 96 ? -1.282 4.048 0.846 1.00 96.25 96 MET A CA 1
ATOM 771 C C . MET A 1 96 ? -1.174 4.857 -0.447 1.00 96.25 96 MET A C 1
ATOM 773 O O . MET A 1 96 ? -1.892 4.598 -1.416 1.00 96.25 96 MET A O 1
ATOM 777 N N . VAL A 1 97 ? -0.258 5.824 -0.470 1.00 95.31 97 VAL A N 1
ATOM 778 C CA . VAL A 1 97 ? -0.013 6.739 -1.595 1.00 95.31 97 VAL A CA 1
ATOM 779 C C . VAL A 1 97 ? 1.065 6.169 -2.527 1.00 95.31 97 VAL A C 1
ATOM 781 O O . VAL A 1 97 ? 2.036 6.834 -2.878 1.00 95.31 97 VAL A O 1
ATOM 784 N N . TYR A 1 98 ? 0.933 4.891 -2.889 1.00 92.62 98 TYR A N 1
ATOM 785 C CA . TYR A 1 98 ? 1.864 4.187 -3.773 1.00 92.62 98 TYR A CA 1
ATOM 786 C C . TYR A 1 98 ? 1.237 2.953 -4.432 1.00 92.62 98 TYR A C 1
ATOM 788 O O . TYR A 1 98 ? 0.173 2.487 -4.020 1.00 92.62 98 TYR A O 1
ATOM 796 N N . ASN A 1 99 ? 1.923 2.407 -5.444 1.00 90.81 99 ASN A N 1
ATOM 797 C CA . ASN A 1 99 ? 1.459 1.313 -6.306 1.00 90.81 99 ASN A CA 1
ATOM 798 C C . ASN A 1 99 ? 0.110 1.640 -6.968 1.00 90.81 99 ASN A C 1
ATOM 800 O O . ASN A 1 99 ? -0.877 0.926 -6.787 1.00 90.81 99 ASN A O 1
ATOM 804 N N . ILE A 1 100 ? 0.061 2.764 -7.683 1.00 89.50 100 ILE A N 1
ATOM 805 C CA . ILE A 1 100 ? -1.191 3.418 -8.086 1.00 89.50 100 ILE A CA 1
ATOM 806 C C . ILE A 1 100 ? -1.523 3.296 -9.574 1.00 89.50 100 ILE A C 1
ATOM 808 O O . ILE A 1 100 ? -2.696 3.382 -9.935 1.00 89.50 100 ILE A O 1
ATOM 812 N N . ALA A 1 101 ? -0.517 3.125 -10.436 1.00 88.94 101 ALA A N 1
ATOM 813 C CA . ALA A 1 101 ? -0.715 3.072 -11.883 1.00 88.94 101 ALA A CA 1
ATOM 814 C C . ALA A 1 101 ? -0.585 1.638 -12.411 1.00 88.94 101 ALA A C 1
ATOM 816 O O . ALA A 1 101 ? -0.226 0.707 -11.686 1.00 88.94 101 ALA A O 1
ATOM 817 N N . ASN A 1 102 ? -0.905 1.444 -13.690 1.00 90.44 102 ASN A N 1
ATOM 818 C CA . ASN A 1 102 ? -0.977 0.114 -14.275 1.00 90.44 102 ASN A CA 1
ATOM 819 C C . ASN A 1 102 ? 0.420 -0.515 -14.423 1.00 90.44 102 ASN A C 1
ATOM 821 O O . ASN A 1 102 ? 1.205 -0.175 -15.306 1.00 90.44 102 ASN A O 1
ATOM 825 N N . LEU A 1 103 ? 0.715 -1.495 -13.570 1.00 91.88 103 LEU A N 1
ATOM 826 C CA . LEU A 1 103 ? 1.964 -2.251 -13.627 1.00 91.88 103 LEU A CA 1
ATOM 827 C C . LEU A 1 103 ? 2.131 -3.002 -14.963 1.00 91.88 103 LEU A C 1
ATOM 829 O O . LEU A 1 103 ? 3.252 -3.151 -15.441 1.00 91.88 103 LEU A O 1
ATOM 833 N N . ASN A 1 104 ? 1.024 -3.422 -15.584 1.00 93.38 104 ASN A N 1
ATOM 834 C CA . ASN A 1 104 ? 1.027 -4.282 -16.768 1.00 93.38 104 ASN A CA 1
ATOM 835 C C . ASN A 1 104 ? 1.131 -3.522 -18.095 1.00 93.38 104 ASN A C 1
ATOM 837 O O . ASN A 1 104 ? 1.455 -4.126 -19.115 1.00 93.38 104 ASN A O 1
ATOM 841 N N . ASP A 1 105 ? 0.836 -2.222 -18.112 1.00 93.06 105 ASP A N 1
ATOM 842 C CA . ASP A 1 105 ? 0.953 -1.408 -19.321 1.00 93.06 105 ASP A CA 1
ATOM 843 C C . ASP A 1 105 ? 2.375 -0.883 -19.442 1.00 93.06 105 ASP A C 1
ATOM 845 O O . ASP A 1 105 ? 2.740 -0.001 -18.676 1.00 93.06 105 ASP A O 1
ATOM 849 N N . VAL A 1 106 ? 3.148 -1.354 -20.424 1.00 92.00 106 VAL A N 1
ATOM 850 C CA . VAL A 1 106 ? 4.540 -0.937 -20.673 1.00 92.00 106 VAL A CA 1
ATOM 851 C C . VAL A 1 106 ? 4.722 0.583 -20.774 1.00 92.00 106 VAL A C 1
ATOM 853 O O . VAL A 1 106 ? 5.769 1.092 -20.375 1.00 92.00 106 VAL A O 1
ATOM 856 N N . ASN A 1 107 ? 3.707 1.323 -21.229 1.00 91.31 107 ASN A N 1
ATOM 857 C CA . ASN A 1 107 ? 3.789 2.768 -21.439 1.00 91.31 107 ASN A CA 1
ATOM 858 C C . ASN A 1 107 ? 3.536 3.608 -20.184 1.00 91.31 107 ASN A C 1
ATOM 860 O O . ASN A 1 107 ? 3.764 4.819 -20.231 1.00 91.31 107 ASN A O 1
ATOM 864 N N . THR A 1 108 ? 3.109 2.992 -19.080 1.00 91.75 108 THR A N 1
ATOM 865 C CA . THR A 1 108 ? 2.960 3.674 -17.791 1.00 91.75 108 THR A CA 1
ATOM 866 C C . THR A 1 108 ? 4.270 4.367 -17.400 1.00 91.75 108 THR A C 1
ATOM 868 O O . THR A 1 108 ? 5.355 3.799 -17.528 1.00 91.75 108 THR A O 1
ATOM 871 N N . VAL A 1 109 ? 4.180 5.620 -16.948 1.00 88.88 109 VAL A N 1
ATOM 872 C CA . VAL A 1 109 ? 5.355 6.434 -16.594 1.00 88.88 109 VAL A CA 1
ATOM 873 C C . VAL A 1 109 ? 5.975 5.947 -15.288 1.00 88.88 109 VAL A C 1
ATOM 875 O O . VAL A 1 109 ? 7.184 5.729 -15.212 1.00 88.88 109 VAL A O 1
ATOM 878 N N . ASN A 1 110 ? 5.157 5.741 -14.261 1.00 91.38 110 ASN A N 1
ATOM 879 C CA . ASN A 1 110 ? 5.614 5.193 -12.997 1.00 91.38 110 ASN A CA 1
ATOM 880 C C . ASN A 1 110 ? 4.440 4.530 -12.269 1.00 91.38 110 ASN A C 1
ATOM 882 O O . ASN A 1 110 ? 3.486 5.193 -11.873 1.00 91.38 110 ASN A O 1
ATOM 886 N N . SER A 1 111 ? 4.492 3.209 -12.111 1.00 93.44 111 SER A N 1
ATOM 887 C CA . SER A 1 111 ? 3.455 2.462 -11.399 1.00 93.44 111 SER A CA 1
ATOM 888 C C . SER A 1 111 ? 3.544 2.575 -9.881 1.00 93.44 111 SER A C 1
ATOM 890 O O . SER A 1 111 ? 2.529 2.383 -9.212 1.00 93.44 111 SER A O 1
ATOM 892 N N . ILE A 1 112 ? 4.707 2.945 -9.332 1.00 92.12 112 ILE A N 1
ATOM 893 C CA . ILE A 1 112 ? 4.875 3.206 -7.899 1.00 92.12 112 ILE A CA 1
ATOM 894 C C . ILE A 1 112 ? 4.182 4.515 -7.523 1.00 92.12 112 ILE A C 1
ATOM 896 O O . ILE A 1 112 ? 3.358 4.518 -6.611 1.00 92.12 112 ILE A O 1
ATOM 900 N N . PHE A 1 113 ? 4.523 5.613 -8.200 1.00 92.81 113 PHE A N 1
ATOM 901 C CA . PHE A 1 113 ? 4.140 6.963 -7.792 1.00 92.81 113 PHE A CA 1
ATOM 902 C C . PHE A 1 113 ? 3.927 7.876 -9.003 1.00 92.81 113 PHE A C 1
ATOM 904 O O . PHE A 1 113 ? 4.857 8.129 -9.763 1.00 92.81 113 PHE A O 1
ATOM 911 N N . ASP A 1 114 ? 2.706 8.383 -9.153 1.00 93.94 114 ASP A N 1
ATOM 912 C CA . ASP A 1 114 ? 2.282 9.284 -10.228 1.00 93.94 114 ASP A CA 1
ATOM 913 C C . ASP A 1 114 ? 1.428 10.419 -9.619 1.00 93.94 114 ASP A C 1
ATOM 915 O O . ASP A 1 114 ? 0.288 10.180 -9.199 1.00 93.94 114 ASP A O 1
ATOM 919 N N . PRO A 1 115 ? 1.977 11.644 -9.510 1.00 94.06 115 PRO A N 1
ATOM 920 C CA . PRO A 1 115 ? 1.293 12.793 -8.919 1.00 94.06 115 PRO A CA 1
ATOM 921 C C . PRO A 1 115 ? -0.104 13.065 -9.487 1.00 94.06 115 PRO A C 1
ATOM 923 O O . PRO A 1 115 ? -1.029 13.341 -8.720 1.00 94.06 115 PRO A O 1
ATOM 926 N N . ASP A 1 116 ? -0.275 12.955 -10.805 1.00 93.56 116 ASP A N 1
ATOM 927 C CA . ASP A 1 116 ? -1.527 13.305 -11.473 1.00 93.56 116 ASP A CA 1
ATOM 928 C C . ASP A 1 116 ? -2.617 12.293 -11.121 1.00 93.56 116 ASP A C 1
ATOM 930 O O . ASP A 1 116 ? -3.748 12.667 -10.798 1.00 93.56 116 ASP A O 1
ATOM 934 N N . ILE A 1 117 ? -2.263 11.004 -11.100 1.00 94.00 117 ILE A N 1
ATOM 935 C CA . ILE A 1 117 ? -3.171 9.950 -10.646 1.00 94.00 117 ILE A CA 1
ATOM 936 C C . ILE A 1 117 ? -3.537 10.177 -9.177 1.00 94.00 117 ILE A C 1
ATOM 938 O O . ILE A 1 117 ? -4.722 10.161 -8.847 1.00 94.00 117 ILE A O 1
ATOM 942 N N . ILE A 1 118 ? -2.571 10.436 -8.290 1.00 95.88 118 ILE A N 1
ATOM 943 C CA . ILE A 1 118 ? -2.849 10.638 -6.854 1.00 95.88 118 ILE A CA 1
ATOM 944 C C . ILE A 1 118 ? -3.873 11.752 -6.663 1.00 95.88 118 ILE A C 1
ATOM 946 O O . ILE A 1 118 ? -4.918 11.512 -6.057 1.00 95.88 118 ILE A O 1
ATOM 950 N N . LEU A 1 119 ? -3.619 12.926 -7.247 1.00 95.06 119 LEU A N 1
ATOM 951 C CA . LEU A 1 119 ? -4.491 14.092 -7.115 1.00 95.06 119 LEU A CA 1
ATOM 952 C C . LEU A 1 119 ? -5.901 13.827 -7.657 1.00 95.06 119 LEU A C 1
ATOM 954 O O . LEU A 1 119 ? -6.882 14.259 -7.054 1.00 95.06 119 LEU A O 1
ATOM 958 N N . GLN A 1 120 ? -6.041 13.048 -8.734 1.00 94.56 120 GLN A N 1
ATOM 959 C CA . GLN A 1 120 ? -7.355 12.639 -9.242 1.00 94.56 120 GLN A CA 1
ATOM 960 C C . GLN A 1 120 ? -8.129 11.726 -8.284 1.00 94.56 120 GLN A C 1
ATOM 962 O O . GLN A 1 120 ? -9.365 11.697 -8.330 1.00 94.56 120 GLN A O 1
ATOM 967 N N . TYR A 1 121 ? -7.443 10.917 -7.474 1.00 95.12 121 TYR A N 1
ATOM 968 C CA . TYR A 1 121 ? -8.088 10.048 -6.488 1.00 95.12 121 TYR A CA 1
ATOM 969 C C . TYR A 1 121 ? -8.334 10.735 -5.148 1.00 95.12 121 TYR A C 1
ATOM 971 O O . TYR A 1 121 ? -9.260 10.350 -4.437 1.00 95.12 121 TYR A O 1
ATOM 979 N N . THR A 1 122 ? -7.564 11.769 -4.831 1.00 95.31 122 THR A N 1
ATOM 980 C CA . THR A 1 122 ? -7.674 12.513 -3.575 1.00 95.31 122 THR A CA 1
ATOM 981 C C . THR A 1 122 ? -8.366 13.861 -3.727 1.00 95.31 122 THR A C 1
ATOM 983 O O . THR A 1 122 ? -8.391 14.609 -2.767 1.00 95.31 122 THR A O 1
ATOM 986 N N . ALA A 1 123 ? -8.957 14.183 -4.882 1.00 93.25 123 ALA A N 1
ATOM 987 C CA . ALA A 1 123 ? -9.598 15.480 -5.136 1.00 93.25 123 ALA A CA 1
ATOM 988 C C . ALA A 1 123 ? -10.721 15.864 -4.146 1.00 93.25 123 ALA A C 1
ATOM 990 O O . ALA A 1 123 ? -11.103 17.026 -4.083 1.00 93.25 123 ALA A O 1
ATOM 991 N N . GLN A 1 124 ? -11.280 14.888 -3.424 1.00 91.69 124 GLN A N 1
ATOM 992 C CA . GLN A 1 124 ? -12.314 15.073 -2.395 1.00 91.69 124 GLN A CA 1
ATOM 993 C C . GLN A 1 124 ? -11.895 14.423 -1.067 1.00 91.69 124 GLN A C 1
ATOM 995 O O . GLN A 1 124 ? -12.722 13.858 -0.347 1.00 91.69 124 GLN A O 1
ATOM 1000 N N . LEU A 1 125 ? -10.590 14.401 -0.774 1.00 94.25 125 LEU A N 1
ATOM 1001 C CA . LEU A 1 125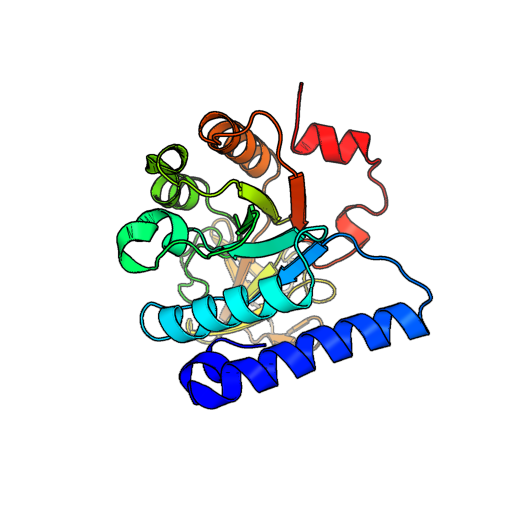 ? -10.057 13.770 0.437 1.00 94.25 125 LEU A CA 1
ATOM 1002 C C . LEU A 1 125 ? -10.604 14.428 1.714 1.00 94.25 125 LEU A C 1
ATOM 1004 O O . LEU A 1 125 ? -10.847 13.737 2.699 1.00 94.25 125 LEU A O 1
ATOM 1008 N N . ASP A 1 126 ? -10.884 15.729 1.655 1.00 93.06 126 ASP A N 1
ATOM 1009 C CA . ASP A 1 126 ? -11.526 16.533 2.700 1.00 93.06 126 ASP A CA 1
ATOM 1010 C C . ASP A 1 126 ? -12.922 16.020 3.100 1.00 93.06 126 ASP A C 1
ATOM 1012 O O . ASP A 1 126 ? -13.361 16.179 4.244 1.00 93.06 126 ASP A O 1
ATOM 1016 N N . GLN A 1 127 ? -13.617 15.336 2.189 1.00 93.31 127 GLN A N 1
ATOM 1017 C CA . GLN A 1 127 ? -14.929 14.740 2.450 1.00 93.31 127 GLN A CA 1
ATOM 1018 C C . GLN A 1 127 ? -14.837 13.375 3.144 1.00 93.31 127 GLN A C 1
ATOM 1020 O O . GLN A 1 127 ? -15.828 12.908 3.716 1.00 93.31 127 GLN A O 1
ATOM 1025 N N . TYR A 1 128 ? -13.666 12.733 3.144 1.00 95.56 128 TYR A N 1
ATOM 1026 C CA . TYR A 1 128 ? -13.482 11.433 3.777 1.00 95.56 128 TYR A CA 1
ATOM 1027 C C . TYR A 1 128 ? -13.527 11.578 5.313 1.00 95.56 128 TYR A C 1
ATOM 1029 O O . TYR A 1 128 ? -12.792 12.381 5.886 1.00 95.56 128 TYR A O 1
ATOM 1037 N N . PRO A 1 129 ? -14.422 10.867 6.026 1.00 94.12 129 PRO A N 1
ATOM 1038 C CA . PRO A 1 129 ? -14.700 11.180 7.429 1.00 94.12 129 PRO A CA 1
ATOM 1039 C C . PRO A 1 129 ? -13.735 10.542 8.429 1.00 94.12 129 PRO A C 1
ATOM 1041 O O . PRO A 1 129 ? -13.657 11.011 9.560 1.00 94.12 129 PRO A O 1
ATOM 1044 N N . LEU A 1 130 ? -13.033 9.479 8.041 1.00 95.69 130 LEU A N 1
ATOM 1045 C CA . LEU A 1 130 ? -12.081 8.792 8.907 1.00 95.69 130 LEU A CA 1
ATOM 1046 C C . LEU A 1 130 ? -10.744 9.540 8.894 1.00 95.69 130 LEU A C 1
ATOM 1048 O O . LEU A 1 130 ? -10.273 9.927 7.827 1.00 95.69 130 LEU A O 1
ATOM 1052 N N . HIS A 1 131 ? -10.127 9.713 10.064 1.00 95.31 131 HIS A N 1
ATOM 1053 C CA . HIS A 1 131 ? -8.777 10.261 10.170 1.00 95.31 131 HIS A CA 1
ATOM 1054 C C . HIS A 1 131 ? -7.778 9.388 9.395 1.00 95.31 131 HIS A C 1
ATOM 1056 O O . HIS A 1 131 ? -7.831 8.159 9.487 1.00 95.31 131 HIS A O 1
ATOM 1062 N N . LEU A 1 132 ? -6.885 10.021 8.632 1.00 96.19 132 LEU A N 1
ATOM 1063 C CA . LEU A 1 132 ? -5.916 9.339 7.783 1.00 96.19 132 LEU A CA 1
ATOM 1064 C C . LEU A 1 132 ? -4.489 9.739 8.143 1.00 96.19 132 LEU A C 1
ATOM 1066 O O . LEU A 1 132 ? -4.125 10.910 8.066 1.00 96.19 132 LEU A O 1
ATOM 1070 N N . ASP A 1 133 ? -3.686 8.726 8.432 1.00 95.31 133 ASP A N 1
ATOM 1071 C CA . ASP A 1 133 ? -2.238 8.757 8.284 1.00 95.31 133 ASP A CA 1
ATOM 1072 C C . ASP A 1 133 ? -1.871 8.561 6.803 1.00 95.31 133 ASP A C 1
ATOM 1074 O O . ASP A 1 133 ? -2.652 8.003 6.023 1.00 95.31 133 ASP A O 1
ATOM 1078 N N . LEU A 1 134 ? -0.672 8.987 6.403 1.00 94.06 134 LEU A N 1
ATOM 1079 C CA . LEU A 1 134 ? -0.207 8.904 5.015 1.00 94.06 134 LEU A CA 1
ATOM 1080 C C . LEU A 1 134 ? 1.004 7.982 4.910 1.00 94.06 134 LEU A C 1
ATOM 1082 O O . LEU A 1 134 ? 1.973 8.155 5.643 1.00 94.06 134 LEU A O 1
ATOM 1086 N N . ALA A 1 135 ? 0.975 7.036 3.970 1.00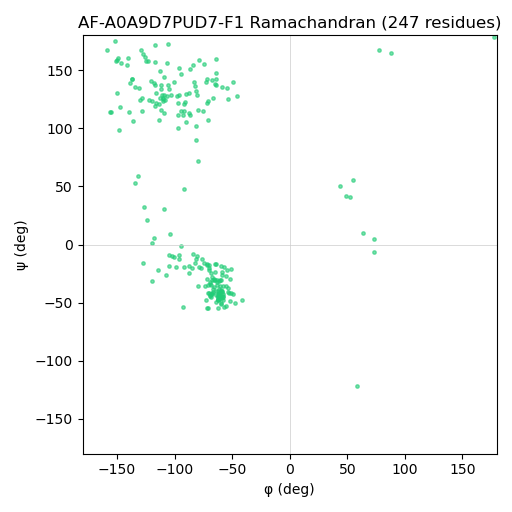 93.44 135 ALA A N 1
ATOM 1087 C CA . ALA A 1 135 ? 2.104 6.163 3.670 1.00 93.44 135 ALA A CA 1
ATOM 1088 C C . ALA A 1 135 ? 2.653 6.432 2.264 1.00 93.44 135 ALA A C 1
ATOM 1090 O O . ALA A 1 135 ? 1.930 6.261 1.279 1.00 93.44 135 ALA A O 1
ATOM 1091 N N . PHE A 1 136 ? 3.930 6.801 2.165 1.00 91.69 136 PHE A N 1
ATOM 1092 C CA . PHE A 1 136 ? 4.606 7.123 0.904 1.00 91.69 136 PHE A CA 1
ATOM 1093 C C . PHE A 1 136 ? 5.695 6.104 0.546 1.00 91.69 136 PHE A C 1
ATOM 1095 O O . PHE A 1 136 ? 6.298 5.518 1.446 1.00 91.69 136 PHE A O 1
ATOM 1102 N N . PRO A 1 137 ? 5.962 5.872 -0.752 1.00 88.81 137 PRO A N 1
ATOM 1103 C CA . PRO A 1 137 ? 6.953 4.901 -1.186 1.00 88.81 137 PRO A CA 1
ATOM 1104 C C . PRO A 1 137 ? 8.349 5.509 -1.169 1.00 88.81 137 PRO A C 1
ATOM 1106 O O . PRO A 1 137 ? 8.548 6.633 -1.622 1.00 88.81 137 PRO A O 1
ATOM 1109 N N . VAL A 1 138 ? 9.332 4.731 -0.731 1.00 83.56 138 VAL A N 1
ATOM 1110 C CA . VAL A 1 138 ? 10.749 5.096 -0.822 1.00 83.56 138 VAL A CA 1
ATOM 1111 C C . VAL A 1 138 ? 11.543 3.903 -1.327 1.00 83.56 138 VAL A C 1
ATOM 1113 O O . VAL A 1 138 ? 12.494 3.437 -0.719 1.00 83.56 138 VAL A O 1
ATOM 1116 N N . PHE A 1 139 ? 11.100 3.368 -2.459 1.00 84.00 139 PHE A N 1
ATOM 1117 C CA . PHE A 1 139 ? 11.753 2.257 -3.131 1.00 84.00 139 PHE A CA 1
ATOM 1118 C C . PHE A 1 139 ? 11.733 2.465 -4.642 1.00 84.00 139 PHE A C 1
ATOM 1120 O O . PHE A 1 139 ? 10.921 3.217 -5.179 1.00 84.00 139 PHE A O 1
ATOM 1127 N N . ASN A 1 140 ? 12.626 1.762 -5.330 1.00 87.38 140 ASN A N 1
ATOM 1128 C CA . ASN A 1 140 ? 12.709 1.746 -6.785 1.00 87.38 140 ASN A CA 1
ATOM 1129 C C . ASN A 1 140 ? 12.429 0.331 -7.295 1.00 87.38 140 ASN A C 1
ATOM 1131 O O . ASN A 1 140 ? 12.613 -0.651 -6.571 1.00 87.38 140 ASN A O 1
ATOM 1135 N N . GLN A 1 141 ? 12.007 0.210 -8.552 1.00 90.88 141 GLN A N 1
ATOM 1136 C CA . GLN A 1 141 ? 11.802 -1.096 -9.171 1.00 90.88 141 GLN A CA 1
ATOM 1137 C C . GLN A 1 141 ? 12.112 -1.080 -10.665 1.00 90.88 141 GLN A C 1
ATOM 1139 O O . GLN A 1 141 ? 12.026 -0.047 -11.327 1.00 90.88 141 GLN A O 1
ATOM 1144 N N . ASN A 1 142 ? 12.429 -2.246 -11.216 1.00 92.19 142 ASN A N 1
ATOM 1145 C CA . ASN A 1 142 ? 12.372 -2.472 -12.652 1.00 92.19 142 ASN A CA 1
ATOM 1146 C C . ASN A 1 142 ? 11.194 -3.398 -12.959 1.00 92.19 142 ASN A C 1
ATOM 1148 O O . ASN A 1 142 ? 11.063 -4.466 -12.368 1.00 92.19 142 ASN A O 1
ATOM 1152 N N . VAL A 1 143 ? 10.342 -3.007 -13.896 1.00 94.50 143 VAL A N 1
ATOM 1153 C CA . VAL A 1 143 ? 9.235 -3.828 -14.391 1.00 94.50 143 VAL A CA 1
ATOM 1154 C C . VAL A 1 143 ? 9.692 -4.504 -15.678 1.00 94.50 143 VAL A C 1
ATOM 1156 O O . VAL A 1 143 ? 10.111 -3.825 -16.617 1.00 94.50 143 VAL A O 1
ATOM 1159 N N . LEU A 1 144 ? 9.660 -5.835 -15.706 1.00 94.81 144 LEU A N 1
ATOM 1160 C CA . LEU A 1 144 ? 10.141 -6.645 -16.822 1.00 94.81 144 LEU A CA 1
ATOM 1161 C C . LEU A 1 144 ? 8.995 -7.036 -17.751 1.00 94.81 144 LEU A C 1
ATOM 1163 O O . LEU A 1 144 ? 7.997 -7.620 -17.320 1.00 94.81 144 LEU A O 1
ATOM 1167 N N . PHE A 1 145 ? 9.203 -6.775 -19.037 1.00 95.75 145 PHE A N 1
ATOM 1168 C CA . PHE A 1 145 ? 8.305 -7.121 -20.124 1.00 95.75 145 PHE A CA 1
ATOM 1169 C C . PHE A 1 145 ? 9.021 -8.043 -21.108 1.00 95.75 145 PHE A C 1
ATOM 1171 O O . PHE A 1 145 ? 10.055 -7.678 -21.665 1.00 95.75 145 PHE A O 1
ATOM 1178 N N . LYS A 1 146 ? 8.441 -9.218 -21.354 1.00 93.69 146 LYS A N 1
ATOM 1179 C CA . LYS A 1 146 ? 8.902 -10.170 -22.371 1.00 93.69 146 LYS A CA 1
ATOM 1180 C C . LYS A 1 146 ? 7.886 -10.197 -23.493 1.00 93.69 146 LYS A C 1
ATOM 1182 O O . LYS A 1 146 ? 6.701 -10.369 -23.220 1.00 93.69 146 LYS A O 1
ATOM 1187 N N . ASN A 1 147 ? 8.316 -9.983 -24.736 1.00 89.19 147 ASN A N 1
ATOM 1188 C CA . ASN A 1 147 ? 7.404 -9.823 -25.879 1.00 89.19 147 ASN A CA 1
ATOM 1189 C C . ASN A 1 147 ? 6.273 -8.808 -25.598 1.00 89.19 147 ASN A C 1
ATOM 1191 O O . ASN A 1 147 ? 5.112 -9.064 -25.903 1.00 89.19 147 ASN A O 1
ATOM 1195 N N . HIS A 1 148 ? 6.600 -7.684 -24.949 1.00 86.81 148 HIS A N 1
ATOM 1196 C CA . HIS A 1 148 ? 5.649 -6.651 -24.500 1.00 86.81 148 HIS A CA 1
ATOM 1197 C C . HIS A 1 148 ? 4.615 -7.087 -23.443 1.00 86.81 148 HIS A C 1
ATOM 1199 O O . HIS A 1 148 ? 3.716 -6.316 -23.117 1.00 86.81 148 HIS A O 1
ATOM 1205 N N . ILE A 1 149 ? 4.759 -8.276 -22.854 1.00 93.25 149 ILE A N 1
ATOM 1206 C CA . ILE A 1 149 ? 3.887 -8.785 -21.793 1.00 93.25 149 ILE A CA 1
ATOM 1207 C C . ILE A 1 149 ? 4.594 -8.651 -20.447 1.00 93.25 149 ILE A C 1
ATOM 1209 O O . ILE A 1 149 ? 5.728 -9.109 -20.272 1.00 93.25 149 ILE A O 1
ATOM 1213 N N . PHE A 1 150 ? 3.908 -8.047 -19.476 1.00 94.88 150 PHE A N 1
ATOM 1214 C CA . PHE A 1 150 ? 4.376 -7.996 -18.094 1.00 94.88 150 PHE A CA 1
ATOM 1215 C C . PHE A 1 150 ? 4.700 -9.402 -17.577 1.00 94.88 150 PHE A C 1
ATOM 1217 O O . PHE A 1 150 ? 3.870 -10.305 -17.629 1.00 94.88 150 PHE A O 1
ATOM 1224 N N . THR A 1 151 ? 5.921 -9.578 -17.081 1.00 92.38 151 THR A N 1
ATOM 1225 C CA . THR A 1 151 ? 6.427 -10.876 -16.616 1.00 92.38 151 THR A CA 1
ATOM 1226 C C . THR A 1 151 ? 6.805 -10.850 -15.140 1.00 92.38 151 THR A C 1
ATOM 1228 O O . THR A 1 151 ? 6.684 -11.862 -14.455 1.00 92.38 151 THR A O 1
ATOM 1231 N N . GLY A 1 152 ? 7.266 -9.712 -14.625 1.00 91.31 152 GLY A N 1
ATOM 1232 C CA . GLY A 1 152 ? 7.666 -9.627 -13.228 1.00 91.31 152 GLY A CA 1
ATOM 1233 C C . GLY A 1 152 ? 8.225 -8.272 -12.842 1.00 91.31 152 GLY A C 1
ATOM 1234 O O . GLY A 1 152 ? 8.345 -7.363 -13.665 1.00 91.31 152 GLY A O 1
ATOM 1235 N N . VAL A 1 153 ? 8.574 -8.155 -11.565 1.00 91.38 153 VAL A N 1
ATOM 1236 C CA . VAL A 1 153 ? 9.144 -6.938 -10.996 1.00 91.38 153 VAL A CA 1
ATOM 1237 C C . VAL A 1 153 ? 10.428 -7.276 -10.253 1.00 91.38 153 VAL A C 1
ATOM 1239 O O . VAL A 1 153 ? 10.436 -8.125 -9.365 1.00 91.38 153 VAL A O 1
ATOM 1242 N N . LEU A 1 154 ? 11.503 -6.585 -10.609 1.00 89.06 154 LEU A N 1
ATOM 1243 C CA . LEU A 1 154 ? 12.786 -6.637 -9.931 1.00 89.06 154 LEU A CA 1
ATOM 1244 C C . LEU A 1 154 ? 12.828 -5.483 -8.919 1.00 89.06 154 LEU A C 1
ATOM 1246 O O . LEU A 1 154 ? 12.779 -4.312 -9.297 1.00 89.06 154 LEU A O 1
ATOM 1250 N N . ARG A 1 155 ? 12.872 -5.822 -7.629 1.00 83.31 155 ARG A N 1
ATOM 1251 C CA . ARG A 1 155 ? 12.882 -4.893 -6.483 1.00 83.31 155 ARG A CA 1
ATOM 1252 C C . ARG A 1 155 ? 14.070 -5.183 -5.570 1.00 83.31 155 ARG A C 1
ATOM 1254 O O . ARG A 1 155 ? 14.635 -6.277 -5.617 1.00 83.31 155 ARG A O 1
ATOM 1261 N N . ASP A 1 156 ? 14.418 -4.215 -4.734 1.00 75.88 156 ASP A N 1
ATOM 1262 C CA . ASP A 1 156 ? 15.387 -4.344 -3.636 1.00 75.88 156 ASP A CA 1
ATOM 1263 C C . ASP A 1 156 ? 16.770 -4.779 -4.096 1.00 75.88 156 ASP A C 1
ATOM 1265 O O . ASP A 1 156 ? 17.376 -4.125 -4.938 1.00 75.88 156 ASP A O 1
ATOM 1269 N N . ILE A 1 157 ? 17.268 -5.901 -3.580 1.00 71.75 157 ILE A N 1
ATOM 1270 C CA . ILE A 1 157 ? 18.538 -6.504 -3.995 1.00 71.75 157 ILE A CA 1
ATOM 1271 C C . ILE A 1 157 ? 18.560 -6.883 -5.485 1.00 71.75 157 ILE A C 1
ATOM 1273 O O . ILE A 1 157 ? 19.628 -7.082 -6.061 1.00 71.75 157 ILE A O 1
ATOM 1277 N N . ASN A 1 158 ? 17.386 -6.988 -6.114 1.00 76.94 158 ASN A N 1
ATOM 1278 C CA . ASN A 1 158 ? 17.245 -7.288 -7.533 1.00 76.94 158 ASN A CA 1
ATOM 1279 C C . ASN A 1 158 ? 17.070 -6.028 -8.386 1.00 76.94 158 ASN A C 1
ATOM 1281 O O . ASN A 1 158 ? 17.169 -6.116 -9.609 1.00 76.94 158 ASN A O 1
ATOM 1285 N N . TYR A 1 159 ? 16.805 -4.873 -7.766 1.00 81.00 159 TYR A N 1
ATOM 1286 C CA . TYR A 1 159 ? 16.771 -3.609 -8.485 1.00 81.00 159 TYR A CA 1
ATOM 1287 C C . TYR A 1 159 ? 18.159 -3.293 -9.034 1.00 81.00 159 TYR A C 1
ATOM 1289 O O . TYR A 1 159 ? 19.170 -3.407 -8.339 1.00 81.00 159 TYR A O 1
ATOM 1297 N N . PHE A 1 160 ? 18.202 -2.817 -10.270 1.00 81.38 160 PHE A N 1
ATOM 1298 C CA . PHE A 1 160 ? 19.426 -2.294 -10.843 1.00 81.38 160 PHE A CA 1
ATOM 1299 C C . PHE A 1 160 ? 19.139 -1.069 -11.705 1.00 81.38 160 PHE A C 1
ATOM 1301 O O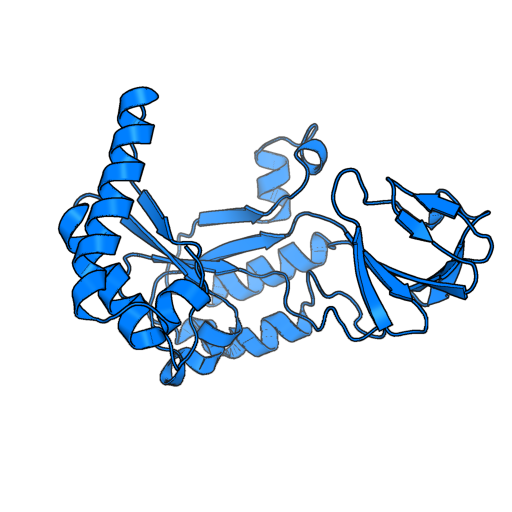 . PHE A 1 160 ? 18.046 -0.881 -12.243 1.00 81.38 160 PHE A O 1
ATOM 1308 N N . ASP A 1 161 ? 20.150 -0.217 -11.848 1.00 84.94 161 ASP A N 1
ATOM 1309 C CA . ASP A 1 161 ? 20.087 0.919 -12.757 1.00 84.94 161 ASP A CA 1
ATOM 1310 C C . ASP A 1 161 ? 20.665 0.507 -14.120 1.00 84.94 161 ASP A C 1
ATOM 1312 O O . ASP A 1 161 ? 21.881 0.300 -14.210 1.00 84.94 161 ASP A O 1
ATOM 1316 N N . PRO A 1 162 ? 19.856 0.409 -15.194 1.00 83.06 162 PRO A N 1
ATOM 1317 C CA . PRO A 1 162 ? 20.360 0.041 -16.515 1.00 83.06 162 PRO A CA 1
ATOM 1318 C C . PRO A 1 162 ? 21.431 1.000 -17.045 1.00 83.06 162 PRO A C 1
ATOM 1320 O O . PRO A 1 162 ? 22.275 0.591 -17.838 1.00 83.06 162 PRO A O 1
ATOM 1323 N N . ASN A 1 163 ? 21.463 2.249 -16.563 1.00 84.44 163 ASN A N 1
ATOM 1324 C CA . ASN A 1 163 ? 22.491 3.219 -16.949 1.00 84.44 163 ASN A CA 1
ATOM 1325 C C . ASN A 1 163 ? 23.879 2.874 -16.391 1.00 84.44 163 ASN A C 1
ATOM 1327 O O . ASN A 1 163 ? 24.879 3.343 -16.923 1.00 84.44 163 ASN A O 1
ATOM 1331 N N . ARG A 1 164 ? 23.964 2.043 -15.343 1.00 83.75 164 ARG A N 1
ATOM 1332 C CA . ARG A 1 164 ? 25.244 1.547 -14.810 1.00 83.75 164 ARG A CA 1
ATOM 1333 C C . ARG A 1 164 ? 25.801 0.366 -15.607 1.00 83.75 164 ARG A C 1
ATOM 1335 O O . ARG A 1 164 ? 26.959 0.011 -15.418 1.00 83.75 164 ARG A O 1
ATOM 1342 N N . VAL A 1 165 ? 24.999 -0.239 -16.490 1.00 77.12 165 VAL A N 1
ATOM 1343 C CA . VAL A 1 165 ? 25.385 -1.406 -17.301 1.00 77.12 165 VAL A CA 1
ATOM 1344 C C . VAL A 1 165 ? 25.010 -1.189 -18.780 1.00 77.12 165 VAL A C 1
ATOM 1346 O O . VAL A 1 165 ? 24.261 -1.981 -19.361 1.00 77.12 165 VAL A O 1
ATOM 1349 N N . PRO A 1 166 ? 25.529 -0.125 -19.429 1.00 77.69 166 PRO A N 1
ATOM 1350 C CA . PRO A 1 166 ? 25.095 0.294 -20.769 1.00 77.69 166 PRO A CA 1
ATOM 1351 C C . PRO A 1 166 ? 25.404 -0.736 -21.867 1.00 77.69 166 PRO A C 1
ATOM 1353 O O . PRO A 1 166 ? 24.823 -0.693 -22.945 1.00 77.69 166 PRO A O 1
ATOM 1356 N N . VAL A 1 167 ? 26.292 -1.695 -21.593 1.00 83.81 167 VAL A N 1
ATOM 1357 C CA . VAL A 1 167 ? 26.637 -2.786 -22.518 1.00 83.81 167 VAL A CA 1
ATOM 1358 C C . VAL A 1 167 ? 25.493 -3.781 -22.745 1.00 83.81 167 VAL A C 1
ATOM 1360 O O . VAL A 1 167 ? 25.463 -4.439 -23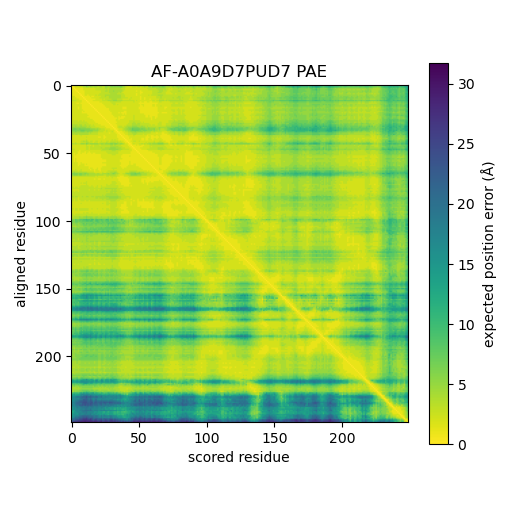.780 1.00 83.81 167 VAL A O 1
ATOM 1363 N N . ASN A 1 168 ? 24.553 -3.891 -21.798 1.00 89.19 168 ASN A N 1
ATOM 1364 C CA . ASN A 1 168 ? 23.440 -4.844 -21.871 1.00 89.19 168 ASN A CA 1
ATOM 1365 C C . ASN A 1 168 ? 22.108 -4.172 -22.232 1.00 89.19 168 ASN A C 1
ATOM 1367 O O . ASN A 1 168 ? 21.182 -4.855 -22.671 1.00 89.19 168 ASN A O 1
ATOM 1371 N N . PHE A 1 169 ? 22.005 -2.848 -22.066 1.00 93.00 169 PHE A N 1
ATOM 1372 C CA . PHE A 1 169 ? 20.751 -2.112 -22.214 1.00 93.00 169 PHE A CA 1
ATOM 1373 C C . PHE A 1 169 ? 20.904 -0.843 -23.037 1.00 93.00 169 PHE A C 1
ATOM 1375 O O . PHE A 1 169 ? 21.780 -0.017 -22.790 1.00 93.00 169 PHE A O 1
ATOM 1382 N N . LYS A 1 170 ? 19.957 -0.638 -23.951 1.00 93.25 170 LYS A N 1
ATOM 1383 C CA . LYS A 1 170 ? 19.790 0.605 -24.699 1.00 93.25 170 LYS A CA 1
ATOM 1384 C C . LYS A 1 170 ? 18.551 1.334 -24.200 1.00 93.25 170 LYS A C 1
ATOM 1386 O O . LYS A 1 170 ? 17.451 0.786 -24.232 1.00 93.25 170 LYS A O 1
ATOM 1391 N N . LYS A 1 171 ? 18.702 2.590 -23.780 1.00 94.25 171 LYS A N 1
ATOM 1392 C CA . LYS A 1 171 ? 17.557 3.446 -23.448 1.00 94.25 171 LYS A CA 1
ATOM 1393 C C . LYS A 1 171 ? 16.750 3.745 -24.716 1.00 94.25 171 LYS A C 1
ATOM 1395 O O . LYS A 1 171 ? 17.313 4.217 -25.701 1.00 94.25 171 LYS A O 1
ATOM 1400 N N . ILE A 1 172 ? 15.447 3.467 -24.686 1.00 93.88 172 ILE A N 1
ATOM 1401 C CA . ILE A 1 172 ? 14.522 3.691 -25.814 1.00 93.88 172 ILE A CA 1
ATOM 1402 C C . ILE A 1 172 ? 13.458 4.756 -25.510 1.00 93.88 172 ILE A C 1
ATOM 1404 O O . ILE A 1 172 ? 12.916 5.360 -26.429 1.00 93.88 172 ILE A O 1
ATOM 1408 N N . LYS A 1 173 ? 13.176 5.023 -24.227 1.00 91.06 173 LYS A N 1
ATOM 1409 C CA . LYS A 1 173 ? 12.290 6.103 -23.749 1.00 91.06 173 LYS A CA 1
ATOM 1410 C C . LYS A 1 173 ? 12.744 6.553 -22.354 1.00 91.06 173 LYS A C 1
ATOM 1412 O O . LYS A 1 173 ? 13.640 5.936 -21.782 1.00 91.06 173 LYS A O 1
ATOM 1417 N N . ASN A 1 174 ? 12.131 7.596 -21.783 1.00 85.31 174 ASN A N 1
ATOM 1418 C CA . ASN A 1 174 ? 12.498 8.173 -20.476 1.00 85.31 174 ASN A CA 1
ATOM 1419 C C . ASN A 1 174 ? 12.830 7.134 -19.391 1.00 85.31 174 ASN A C 1
ATOM 1421 O O . ASN A 1 174 ? 13.875 7.241 -18.749 1.00 85.31 174 ASN A O 1
ATOM 1425 N N . ASN A 1 175 ? 11.977 6.124 -19.240 1.00 91.00 175 ASN A N 1
ATOM 1426 C CA . ASN A 1 175 ? 12.084 5.049 -18.255 1.00 91.00 175 ASN A CA 1
ATOM 1427 C C . ASN A 1 175 ? 12.193 3.646 -18.887 1.00 91.00 175 ASN A C 1
ATOM 1429 O O . ASN A 1 175 ? 12.269 2.673 -18.143 1.00 91.00 175 ASN A O 1
ATOM 1433 N N . LEU A 1 176 ? 12.212 3.519 -20.221 1.00 94.69 176 LEU A N 1
ATOM 1434 C CA . LEU A 1 176 ? 12.237 2.227 -20.921 1.00 94.69 176 LEU A CA 1
ATOM 1435 C C . LEU A 1 176 ? 13.618 1.913 -21.494 1.00 94.69 176 LEU A C 1
ATOM 1437 O O . LEU A 1 176 ? 14.232 2.742 -22.174 1.00 94.69 176 LEU A O 1
ATOM 1441 N N . TYR A 1 177 ? 14.053 0.679 -21.274 1.00 95.00 177 TYR A N 1
ATOM 1442 C CA . TYR A 1 177 ? 15.344 0.146 -21.682 1.00 95.00 177 TYR A CA 1
ATOM 1443 C C . TYR A 1 177 ? 15.138 -1.183 -22.404 1.00 95.00 177 TYR A C 1
ATOM 1445 O O . TYR A 1 177 ? 14.529 -2.098 -21.857 1.00 95.00 177 TYR A O 1
ATOM 1453 N N . LEU A 1 178 ? 15.650 -1.285 -23.626 1.00 95.38 178 LEU A N 1
ATOM 1454 C CA . LEU A 1 178 ? 15.674 -2.513 -24.409 1.00 95.38 178 LEU A CA 1
ATOM 1455 C C . LEU A 1 178 ? 16.934 -3.304 -24.061 1.00 95.38 178 LEU A C 1
ATOM 1457 O O . LEU A 1 178 ? 18.037 -2.750 -24.082 1.00 95.38 178 LEU A O 1
ATOM 1461 N N . CYS A 1 179 ? 16.788 -4.589 -23.768 1.00 94.94 179 CYS A N 1
ATOM 1462 C CA . CYS A 1 179 ? 17.916 -5.492 -23.626 1.00 94.94 179 CYS A CA 1
ATOM 1463 C C . CYS A 1 179 ? 18.524 -5.778 -25.007 1.00 94.94 179 CYS A C 1
ATOM 1465 O O . CYS A 1 179 ? 17.842 -6.266 -25.903 1.00 94.94 179 CYS A O 1
ATOM 1467 N N . ILE A 1 180 ? 19.808 -5.473 -25.195 1.00 95.38 180 ILE A N 1
ATOM 1468 C CA . ILE A 1 180 ? 20.507 -5.670 -26.481 1.00 95.38 180 ILE A CA 1
ATOM 1469 C C . ILE A 1 180 ? 21.372 -6.936 -26.503 1.00 95.38 180 ILE A C 1
ATOM 1471 O O . ILE A 1 180 ? 21.840 -7.349 -27.564 1.00 95.38 180 ILE A O 1
ATOM 1475 N N . ARG A 1 181 ? 21.567 -7.568 -25.341 1.00 93.38 181 ARG A N 1
ATOM 1476 C CA . ARG A 1 181 ? 22.349 -8.793 -25.172 1.00 93.38 181 ARG A CA 1
ATOM 1477 C C . ARG A 1 181 ? 21.789 -9.610 -24.015 1.00 93.38 181 ARG A C 1
ATOM 1479 O O . ARG A 1 181 ? 21.639 -9.067 -22.925 1.00 93.38 181 ARG A O 1
ATOM 1486 N N . ASP A 1 182 ? 21.566 -10.903 -24.253 1.00 94.31 182 ASP A N 1
ATOM 1487 C CA . ASP A 1 182 ? 21.166 -11.865 -23.224 1.00 94.31 182 ASP A CA 1
ATOM 1488 C C . ASP A 1 182 ? 22.026 -11.711 -21.966 1.00 94.31 182 ASP A C 1
ATOM 1490 O O . ASP A 1 182 ? 23.260 -11.698 -22.029 1.00 94.31 182 ASP A O 1
ATOM 1494 N N . THR A 1 183 ? 21.365 -11.568 -20.822 1.00 91.50 183 THR A N 1
ATOM 1495 C CA . THR A 1 183 ? 22.027 -11.273 -19.555 1.00 91.50 183 THR A CA 1
ATOM 1496 C C . THR A 1 183 ? 21.279 -11.881 -18.371 1.00 91.50 183 THR A C 1
ATOM 1498 O O . THR A 1 183 ? 20.099 -12.226 -18.450 1.00 91.50 183 THR A O 1
ATOM 1501 N N . MET A 1 184 ? 21.992 -12.024 -17.257 1.00 88.94 184 MET A N 1
ATOM 1502 C CA . MET A 1 184 ? 21.463 -12.502 -15.984 1.00 88.94 184 MET A CA 1
ATOM 1503 C C . MET A 1 184 ? 21.579 -11.384 -14.958 1.00 88.94 184 MET A C 1
ATOM 1505 O O . MET A 1 184 ? 22.681 -10.912 -14.685 1.00 88.94 184 MET A O 1
ATOM 1509 N N . ILE A 1 185 ? 20.453 -10.976 -14.374 1.00 82.75 185 ILE A N 1
ATOM 1510 C CA . ILE A 1 185 ? 20.421 -9.930 -13.347 1.00 82.75 185 ILE A CA 1
ATOM 1511 C C . ILE A 1 185 ? 19.662 -10.437 -12.141 1.00 82.75 185 ILE A C 1
ATOM 1513 O O . ILE A 1 185 ? 18.471 -10.715 -12.232 1.00 82.75 185 ILE A O 1
ATOM 1517 N N . SER A 1 186 ? 20.373 -10.581 -11.025 1.00 74.12 186 SER A N 1
ATOM 1518 C CA . SER A 1 186 ? 19.834 -11.044 -9.744 1.00 74.12 186 SER A CA 1
ATOM 1519 C C . SER A 1 186 ? 18.882 -12.243 -9.898 1.00 74.12 186 SER A C 1
ATOM 1521 O O . SER A 1 186 ? 17.755 -12.248 -9.411 1.00 74.12 186 SER A O 1
ATOM 1523 N N . ASN A 1 187 ? 19.362 -13.254 -10.633 1.00 80.62 187 ASN A N 1
ATOM 1524 C CA . ASN A 1 187 ? 18.683 -14.511 -10.988 1.00 80.62 187 ASN A CA 1
ATOM 1525 C C . ASN A 1 187 ? 17.559 -14.423 -12.036 1.00 80.62 187 ASN A C 1
ATOM 1527 O O . ASN A 1 187 ? 16.954 -15.443 -12.364 1.00 80.62 187 ASN A O 1
ATOM 1531 N N . TYR A 1 188 ? 17.316 -13.256 -12.628 1.00 84.81 188 TYR A N 1
ATOM 1532 C CA . TYR A 1 188 ? 16.425 -13.106 -13.775 1.00 84.81 188 TYR A CA 1
ATOM 1533 C C . TYR A 1 188 ? 17.204 -13.227 -15.079 1.00 84.81 188 TYR A C 1
ATOM 1535 O O . TYR A 1 188 ? 18.101 -12.429 -15.352 1.00 84.81 188 TYR A O 1
ATOM 1543 N N . PHE A 1 189 ? 16.816 -14.196 -15.910 1.00 90.75 189 PHE A N 1
ATOM 1544 C CA . PHE A 1 189 ? 17.27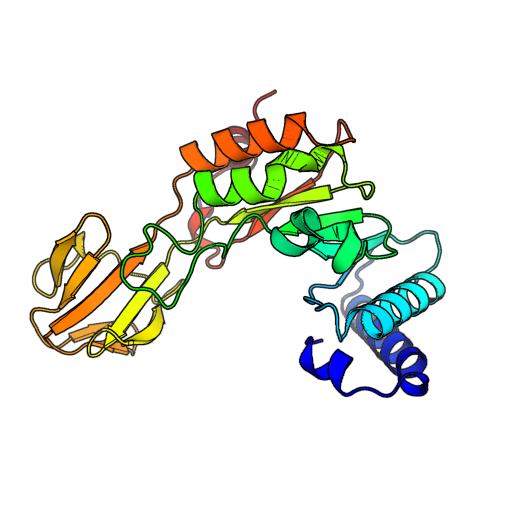8 -14.261 -17.293 1.00 90.75 189 PHE A CA 1
ATOM 1545 C C . PHE A 1 189 ? 16.480 -13.282 -18.151 1.00 90.75 189 PHE A C 1
ATOM 1547 O O . PHE A 1 189 ? 15.256 -13.428 -18.309 1.00 90.75 189 PHE A O 1
ATOM 1554 N N . ILE A 1 190 ? 17.189 -12.289 -18.680 1.00 92.81 190 ILE A N 1
ATOM 1555 C CA . ILE A 1 190 ? 16.663 -11.228 -19.533 1.00 92.81 190 ILE A CA 1
ATOM 1556 C C . ILE A 1 190 ? 17.244 -11.464 -20.921 1.00 92.81 190 ILE A C 1
ATOM 1558 O O . ILE A 1 190 ? 18.462 -11.436 -21.109 1.00 92.81 190 ILE A O 1
ATOM 1562 N N . LYS A 1 191 ? 16.367 -11.761 -21.875 1.00 94.56 191 LYS A N 1
ATOM 1563 C CA . LYS A 1 191 ? 16.751 -12.036 -23.256 1.00 94.56 191 LYS A CA 1
ATOM 1564 C C . LYS A 1 191 ? 16.901 -10.732 -24.017 1.00 94.56 191 LYS A C 1
ATOM 1566 O O . LYS A 1 191 ? 16.246 -9.738 -23.711 1.00 94.56 191 LYS A O 1
ATOM 1571 N N . ARG A 1 192 ? 17.717 -10.758 -25.062 1.00 94.81 192 ARG A N 1
ATOM 1572 C CA . ARG A 1 192 ? 17.715 -9.719 -26.083 1.00 94.81 192 ARG A CA 1
ATOM 1573 C C . ARG A 1 192 ? 16.278 -9.462 -26.563 1.00 94.81 192 ARG A C 1
ATOM 1575 O O . ARG A 1 192 ? 15.503 -10.398 -26.735 1.00 94.81 192 ARG A O 1
ATOM 1582 N N . GLU A 1 193 ? 15.965 -8.189 -26.781 1.00 95.06 193 GLU A N 1
ATOM 1583 C CA . GLU A 1 193 ? 14.640 -7.634 -27.087 1.00 95.06 193 GLU A CA 1
ATOM 1584 C C . GLU A 1 193 ? 13.640 -7.582 -25.910 1.00 95.06 193 GLU A C 1
ATOM 1586 O O . GLU A 1 193 ? 12.590 -6.951 -26.044 1.00 95.06 193 GLU A O 1
ATOM 1591 N N . ASP A 1 194 ? 13.952 -8.141 -24.731 1.00 95.75 194 ASP A N 1
ATOM 1592 C CA . ASP A 1 194 ? 13.147 -7.886 -23.529 1.00 95.75 194 ASP A CA 1
ATOM 1593 C C . ASP A 1 194 ? 13.224 -6.397 -23.145 1.00 95.75 194 ASP A C 1
ATOM 1595 O O . ASP A 1 194 ? 14.250 -5.729 -23.317 1.00 95.75 194 ASP A O 1
ATOM 1599 N N . VAL A 1 195 ? 12.137 -5.869 -22.581 1.00 95.38 195 VAL A N 1
ATOM 1600 C CA . VAL A 1 195 ? 12.035 -4.464 -22.176 1.00 95.38 195 VAL A CA 1
ATOM 1601 C C . VAL A 1 195 ? 11.975 -4.359 -20.662 1.00 95.38 195 VAL A C 1
ATOM 1603 O O . VAL A 1 195 ? 11.202 -5.040 -19.991 1.00 95.38 195 VAL A O 1
ATOM 1606 N N . LEU A 1 196 ? 12.764 -3.442 -20.119 1.00 94.50 196 LEU A N 1
ATOM 1607 C CA . LEU A 1 196 ? 12.706 -3.038 -18.727 1.00 94.50 196 LEU A CA 1
ATOM 1608 C C . LEU A 1 196 ? 12.174 -1.624 -18.615 1.00 94.50 196 LEU A C 1
ATOM 1610 O O . LEU A 1 196 ? 12.720 -0.694 -19.210 1.00 94.50 196 LEU A O 1
ATOM 1614 N N . ARG A 1 197 ? 11.169 -1.446 -17.766 1.00 94.81 197 ARG A N 1
ATOM 1615 C CA . ARG A 1 197 ? 10.784 -0.130 -17.278 1.00 94.81 197 ARG A CA 1
ATOM 1616 C C . ARG A 1 197 ? 11.419 0.127 -15.920 1.00 94.81 197 ARG A C 1
ATOM 1618 O O . ARG A 1 197 ? 11.060 -0.522 -14.947 1.00 94.81 197 ARG A O 1
ATOM 1625 N N . SER A 1 198 ? 12.363 1.058 -15.851 1.00 92.50 198 SER A N 1
ATOM 1626 C CA . SER A 1 198 ? 13.000 1.477 -14.600 1.00 92.50 198 SER A CA 1
ATOM 1627 C C . SER A 1 198 ? 12.194 2.597 -13.953 1.00 92.50 198 SER A C 1
ATOM 1629 O O . SER A 1 198 ? 12.106 3.696 -14.497 1.00 92.50 198 SER A O 1
ATOM 1631 N N . GLU A 1 199 ? 11.605 2.315 -12.798 1.00 92.31 199 GLU A N 1
ATOM 1632 C CA . GLU A 1 199 ? 10.785 3.248 -12.036 1.00 92.31 199 GLU A CA 1
ATOM 1633 C C . GLU A 1 199 ? 11.530 3.655 -10.769 1.00 92.31 199 GLU A C 1
ATOM 1635 O O . GLU A 1 199 ? 11.931 2.812 -9.961 1.00 92.31 199 GLU A O 1
ATOM 1640 N N . LYS A 1 200 ? 11.723 4.965 -10.619 1.00 88.19 200 LYS A N 1
ATOM 1641 C CA . LYS A 1 200 ? 12.322 5.575 -9.437 1.00 88.19 200 LYS A CA 1
ATOM 1642 C C . LYS A 1 200 ? 11.336 6.551 -8.821 1.00 88.19 200 LYS A C 1
ATOM 1644 O O . LYS A 1 200 ? 10.648 7.253 -9.562 1.00 88.19 200 LYS A O 1
ATOM 1649 N N . VAL A 1 201 ? 11.266 6.591 -7.497 1.00 86.94 201 VAL A N 1
ATOM 1650 C CA . VAL A 1 201 ? 10.468 7.604 -6.801 1.00 86.94 201 VAL A CA 1
ATOM 1651 C C . VAL A 1 201 ? 11.260 8.906 -6.741 1.00 86.94 201 VAL A C 1
ATOM 1653 O O . VAL A 1 201 ? 12.422 8.919 -6.341 1.00 86.94 201 VAL A O 1
ATOM 1656 N N . ASP A 1 202 ? 10.622 9.992 -7.164 1.00 86.88 202 ASP A N 1
ATOM 1657 C CA . ASP A 1 202 ? 11.157 11.346 -7.068 1.00 86.88 202 ASP A CA 1
ATOM 1658 C C . ASP A 1 202 ? 10.696 11.979 -5.748 1.00 86.88 202 ASP A C 1
ATOM 1660 O O . ASP A 1 202 ? 9.502 12.198 -5.531 1.00 86.88 202 ASP A O 1
ATOM 1664 N N . TYR A 1 203 ? 11.640 12.268 -4.852 1.00 83.19 203 TYR A N 1
ATOM 1665 C CA . TYR A 1 203 ? 11.330 12.816 -3.533 1.00 83.19 203 TYR A CA 1
ATOM 1666 C C . TYR A 1 203 ? 10.709 14.214 -3.593 1.00 83.19 203 TYR A C 1
ATOM 1668 O O . TYR A 1 203 ? 9.850 14.513 -2.767 1.00 83.19 203 TYR A O 1
ATOM 1676 N N . ASP A 1 204 ? 11.038 15.033 -4.597 1.00 85.56 204 ASP A N 1
ATOM 1677 C CA . ASP A 1 204 ? 10.416 16.351 -4.761 1.00 85.56 204 ASP A CA 1
ATOM 1678 C C . ASP A 1 204 ? 8.942 16.216 -5.164 1.00 85.56 204 ASP A C 1
ATOM 1680 O O . ASP A 1 204 ? 8.092 17.028 -4.785 1.00 85.56 204 ASP A O 1
ATOM 1684 N N . GLN A 1 205 ? 8.598 15.164 -5.915 1.00 89.44 205 GLN A N 1
ATOM 1685 C CA . GLN A 1 205 ? 7.202 14.826 -6.196 1.00 89.44 205 GLN A CA 1
ATOM 1686 C C . GLN A 1 205 ? 6.480 14.345 -4.938 1.00 89.44 205 GLN A C 1
ATOM 1688 O O . GLN A 1 205 ? 5.365 14.799 -4.675 1.00 89.44 205 GLN A O 1
ATOM 1693 N N . VAL A 1 206 ? 7.107 13.466 -4.150 1.00 88.56 206 VAL A N 1
ATOM 1694 C CA . VAL A 1 206 ? 6.519 12.979 -2.895 1.00 88.56 206 VAL A CA 1
ATOM 1695 C C . VAL A 1 206 ? 6.258 14.134 -1.933 1.00 88.56 206 VAL A C 1
ATOM 1697 O O . VAL A 1 206 ? 5.155 14.231 -1.397 1.00 88.56 206 VAL A O 1
ATOM 1700 N N . LYS A 1 207 ? 7.217 15.053 -1.782 1.00 85.62 207 LYS A N 1
ATOM 1701 C CA . LYS A 1 207 ? 7.074 16.254 -0.953 1.00 85.62 207 LYS A CA 1
ATOM 1702 C C . LYS A 1 207 ? 5.873 17.099 -1.376 1.00 85.62 207 LYS A C 1
ATOM 1704 O O . LYS A 1 207 ? 4.986 17.357 -0.564 1.00 85.62 207 LYS A O 1
ATOM 1709 N N . ARG A 1 208 ? 5.792 17.475 -2.658 1.00 89.88 208 ARG A N 1
ATOM 1710 C CA . ARG A 1 208 ? 4.683 18.298 -3.181 1.00 89.88 208 ARG A CA 1
ATOM 1711 C C . ARG A 1 208 ? 3.318 17.642 -2.978 1.00 89.88 208 ARG A C 1
ATOM 1713 O O . ARG A 1 208 ? 2.351 18.319 -2.634 1.00 89.88 208 ARG A O 1
ATOM 1720 N N . ILE A 1 209 ? 3.228 16.329 -3.184 1.00 92.38 209 ILE A N 1
ATOM 1721 C CA . ILE A 1 209 ? 1.986 15.590 -2.946 1.00 92.38 209 ILE A CA 1
ATOM 1722 C C . ILE A 1 209 ? 1.664 15.524 -1.453 1.00 92.38 209 ILE A C 1
ATOM 1724 O O . ILE A 1 209 ? 0.524 15.795 -1.090 1.00 92.38 209 ILE A O 1
ATOM 1728 N N . SER A 1 210 ? 2.636 15.236 -0.585 1.00 89.25 210 SER A N 1
ATOM 1729 C CA . SER A 1 210 ? 2.461 15.251 0.877 1.00 89.25 210 SER A CA 1
ATOM 1730 C C . SER A 1 210 ? 1.859 16.575 1.357 1.00 89.25 210 SER A C 1
ATOM 1732 O O . SER A 1 210 ? 0.833 16.583 2.038 1.00 89.25 210 SER A O 1
ATOM 1734 N N . GLU A 1 211 ? 2.410 17.705 0.905 1.00 88.19 211 GLU A N 1
ATOM 1735 C CA . GLU A 1 211 ? 1.898 19.042 1.224 1.00 88.19 211 GLU A CA 1
ATOM 1736 C C . GLU A 1 211 ? 0.469 19.275 0.706 1.00 88.19 211 GLU A C 1
ATOM 1738 O O . GLU A 1 211 ? -0.356 19.879 1.396 1.00 88.19 211 GLU A O 1
ATOM 1743 N N . SER A 1 212 ? 0.155 18.796 -0.501 1.00 91.50 212 SER A N 1
ATOM 1744 C CA . SER A 1 212 ? -1.185 18.910 -1.088 1.00 91.50 212 SER A CA 1
ATOM 1745 C C . SER A 1 212 ? -2.227 18.076 -0.336 1.00 91.50 212 SER A C 1
ATOM 1747 O O . SER A 1 212 ? -3.339 18.553 -0.098 1.00 91.50 212 SER A O 1
ATOM 1749 N N . LEU A 1 213 ? -1.873 16.852 0.068 1.00 92.31 213 LEU A N 1
ATOM 1750 C CA . LEU A 1 213 ? -2.763 15.966 0.817 1.00 92.31 213 LEU A CA 1
ATOM 1751 C C . LEU A 1 213 ? -2.973 16.468 2.244 1.00 92.31 213 LEU A C 1
ATOM 1753 O O . LEU A 1 213 ? -4.110 16.494 2.706 1.00 92.31 213 LEU A O 1
ATOM 1757 N N . ARG A 1 214 ? -1.911 16.940 2.914 1.00 89.06 214 ARG A N 1
ATO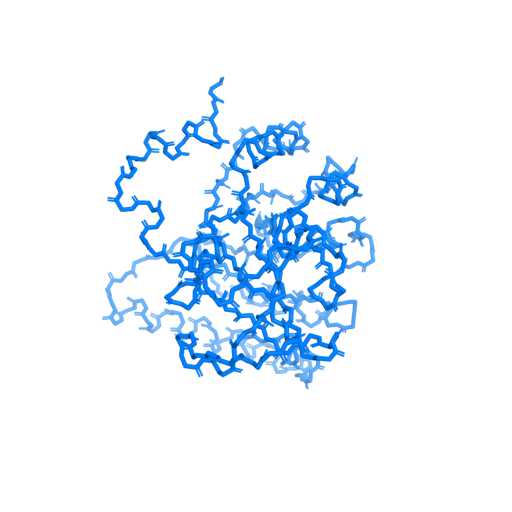M 1758 C CA . ARG A 1 214 ? -1.975 17.493 4.278 1.00 89.06 214 ARG A CA 1
ATOM 1759 C C . ARG A 1 214 ? -3.024 18.595 4.405 1.00 89.06 214 ARG A C 1
ATOM 1761 O O . ARG A 1 214 ? -3.776 18.597 5.370 1.00 89.06 214 ARG A O 1
ATOM 1768 N N . LYS A 1 215 ? -3.123 19.489 3.415 1.00 89.38 215 LYS A N 1
ATOM 1769 C CA . LYS A 1 215 ? -4.111 20.588 3.390 1.00 89.38 215 LYS A CA 1
ATOM 1770 C C . LYS A 1 215 ? -5.569 20.118 3.316 1.00 89.38 215 LYS A C 1
ATOM 1772 O O . LYS A 1 215 ? -6.466 20.915 3.555 1.00 89.38 215 LYS A O 1
ATOM 1777 N N . GLN A 1 216 ? -5.800 18.860 2.952 1.00 91.25 216 GLN A N 1
ATOM 1778 C CA . GLN A 1 216 ? -7.130 18.262 2.827 1.00 91.25 216 GLN A CA 1
ATOM 1779 C C . GLN A 1 216 ? -7.453 17.310 3.985 1.00 91.25 216 GLN A C 1
ATOM 1781 O O . GLN A 1 216 ? -8.584 16.843 4.092 1.00 91.25 216 GLN A O 1
ATOM 1786 N N . LEU A 1 217 ? -6.483 16.990 4.848 1.00 89.81 217 LEU A N 1
ATOM 1787 C CA . LEU A 1 217 ? -6.733 16.156 6.018 1.00 89.81 217 LEU A CA 1
ATOM 1788 C C . LEU A 1 217 ? -7.541 16.936 7.058 1.00 89.81 217 LEU A C 1
ATOM 1790 O O . LEU A 1 217 ? -7.323 18.120 7.286 1.00 89.81 217 LEU A O 1
ATOM 1794 N N . LYS A 1 218 ? -8.462 16.243 7.733 1.00 81.94 218 LYS A N 1
ATOM 1795 C CA . LYS A 1 218 ? -9.305 16.838 8.787 1.00 81.94 218 LYS A CA 1
ATOM 1796 C C . LYS A 1 218 ? -8.582 17.095 10.107 1.00 81.94 218 LYS A C 1
ATOM 1798 O O . LYS A 1 218 ? -9.133 17.765 10.970 1.00 81.94 218 LYS A O 1
ATOM 1803 N N . SER A 1 219 ? -7.419 16.480 10.295 1.00 81.38 219 SER A N 1
ATOM 1804 C CA . SER A 1 219 ? -6.632 16.585 11.519 1.00 81.38 219 SER A CA 1
ATOM 1805 C C . SER A 1 219 ? -5.359 17.356 11.228 1.00 81.38 219 SER A C 1
ATOM 1807 O O . SER A 1 219 ? -4.686 17.079 10.235 1.00 81.38 219 SER A O 1
ATOM 1809 N N . ASP A 1 220 ? -5.004 18.258 12.138 1.00 76.12 220 ASP A N 1
ATOM 1810 C CA . ASP A 1 220 ? -3.748 19.009 12.084 1.00 76.12 220 ASP A CA 1
ATOM 1811 C C . ASP A 1 220 ? -2.529 18.118 12.364 1.00 76.12 220 ASP A C 1
ATOM 1813 O O . ASP A 1 220 ? -1.394 18.467 12.027 1.00 76.12 220 ASP A O 1
ATOM 1817 N N . THR A 1 221 ? -2.763 16.946 12.962 1.00 79.25 221 THR A N 1
ATOM 1818 C CA . THR A 1 221 ? -1.751 15.925 13.232 1.00 79.25 221 THR A CA 1
ATOM 1819 C C . THR A 1 221 ? -2.070 14.650 12.468 1.00 79.25 221 THR A C 1
ATOM 1821 O O . THR A 1 221 ? -3.221 14.220 12.411 1.00 79.25 221 THR A O 1
ATOM 1824 N N . PHE A 1 222 ? -1.046 14.041 11.880 1.00 84.69 222 PHE A N 1
ATOM 1825 C CA . PHE A 1 222 ? -1.109 12.733 11.234 1.00 84.69 222 PHE A CA 1
ATOM 1826 C C . PHE A 1 222 ? 0.258 12.059 11.354 1.00 84.69 222 PHE A C 1
ATOM 1828 O O . PHE A 1 222 ? 1.279 12.723 11.548 1.00 84.69 222 PHE A O 1
ATOM 1835 N N . THR A 1 223 ? 0.281 10.740 11.228 1.00 88.31 223 THR A N 1
ATOM 1836 C CA . THR A 1 223 ? 1.514 9.958 11.156 1.00 88.31 223 THR A CA 1
ATOM 1837 C C . THR A 1 223 ? 1.934 9.823 9.700 1.00 88.31 223 THR A C 1
ATOM 1839 O O . THR A 1 223 ? 1.145 9.414 8.844 1.00 88.31 223 THR A O 1
ATOM 1842 N N . LEU A 1 224 ? 3.196 10.130 9.422 1.00 87.56 224 LEU A N 1
ATOM 1843 C CA . LEU A 1 224 ? 3.824 9.820 8.147 1.00 87.56 224 LEU A CA 1
ATOM 1844 C C . LEU A 1 224 ? 4.491 8.445 8.233 1.00 87.56 224 LEU A C 1
ATOM 1846 O O . LEU A 1 224 ? 5.362 8.222 9.071 1.00 87.56 224 LEU A O 1
ATOM 1850 N N . LEU A 1 225 ? 4.101 7.538 7.344 1.00 89.44 225 LEU A N 1
ATOM 1851 C CA . LEU A 1 225 ? 4.725 6.236 7.177 1.00 89.44 225 LEU A CA 1
ATOM 1852 C C . LEU A 1 225 ? 5.557 6.228 5.899 1.00 89.44 225 LEU A C 1
ATOM 1854 O O . LEU A 1 225 ? 5.132 6.690 4.839 1.00 89.44 225 LEU A O 1
ATOM 1858 N N . ILE A 1 226 ? 6.739 5.639 5.998 1.00 86.12 226 ILE A N 1
ATOM 1859 C CA . ILE A 1 226 ? 7.646 5.463 4.875 1.00 86.12 226 ILE A CA 1
ATOM 1860 C C . ILE A 1 226 ? 7.674 3.982 4.538 1.00 86.12 226 ILE A C 1
ATOM 1862 O O . ILE A 1 226 ? 8.117 3.156 5.335 1.00 86.12 226 ILE A O 1
ATOM 1866 N N . PHE A 1 227 ? 7.153 3.646 3.363 1.00 83.00 227 PHE A N 1
ATOM 1867 C CA . PHE A 1 227 ? 7.169 2.288 2.859 1.00 83.00 227 PHE A CA 1
ATOM 1868 C C . PHE A 1 227 ? 8.441 2.066 2.054 1.00 83.00 227 PHE A C 1
ATOM 1870 O O . PHE A 1 227 ? 8.578 2.535 0.921 1.00 83.00 227 PHE A O 1
ATOM 1877 N N . ASP A 1 228 ? 9.358 1.334 2.664 1.00 81.25 228 ASP A N 1
ATOM 1878 C CA . ASP A 1 228 ? 10.628 0.963 2.076 1.00 81.25 228 ASP A CA 1
ATOM 1879 C C . ASP A 1 228 ? 10.718 -0.561 1.962 1.00 81.25 228 ASP A C 1
ATOM 1881 O O . ASP A 1 228 ? 10.293 -1.302 2.851 1.00 81.25 228 ASP A O 1
ATOM 1885 N N . LEU A 1 229 ? 11.256 -1.019 0.841 1.00 66.00 229 LEU A N 1
ATOM 1886 C CA . LEU A 1 229 ? 11.495 -2.425 0.557 1.00 66.00 229 LEU A CA 1
ATOM 1887 C C . LEU A 1 229 ? 12.983 -2.807 0.742 1.00 66.00 229 LEU A C 1
ATOM 1889 O O . LEU A 1 229 ? 13.320 -3.989 0.816 1.00 66.00 229 LEU A O 1
ATOM 1893 N N . ASN A 1 230 ? 13.876 -1.824 0.921 1.00 67.12 230 ASN A N 1
ATOM 1894 C CA . ASN A 1 230 ? 15.294 -2.032 1.187 1.00 67.12 230 ASN A CA 1
ATOM 1895 C C . ASN A 1 230 ? 15.812 -1.051 2.244 1.00 67.12 230 ASN A C 1
ATOM 1897 O O . ASN A 1 230 ? 15.988 0.129 1.962 1.00 67.12 230 ASN A O 1
ATOM 1901 N N . SER A 1 231 ? 16.205 -1.570 3.412 1.00 59.81 231 SER A N 1
ATOM 1902 C CA . SER A 1 231 ? 16.745 -0.782 4.531 1.00 59.81 231 SER A CA 1
ATOM 1903 C C . SER A 1 231 ? 17.888 0.165 4.149 1.00 59.81 231 SER A C 1
ATOM 1905 O O . SER A 1 231 ? 18.140 1.131 4.863 1.00 59.81 231 SER A O 1
ATOM 1907 N N . ASN A 1 232 ? 18.575 -0.084 3.030 1.00 62.97 232 ASN A N 1
ATOM 1908 C CA . ASN A 1 232 ? 19.711 0.705 2.573 1.00 62.97 232 ASN A CA 1
ATOM 1909 C C . ASN A 1 232 ? 19.353 2.099 2.040 1.00 62.97 232 ASN A C 1
ATOM 1911 O O . ASN A 1 232 ? 20.259 2.928 1.949 1.00 62.97 232 ASN A O 1
ATOM 1915 N N . HIS A 1 233 ? 18.090 2.398 1.708 1.00 63.75 233 HIS A N 1
ATOM 1916 C CA . HIS A 1 233 ? 17.733 3.730 1.196 1.00 63.75 233 HIS A CA 1
ATOM 1917 C C . HIS A 1 233 ? 17.931 4.846 2.235 1.00 63.75 233 HIS A C 1
ATOM 1919 O O . HIS A 1 233 ? 18.175 5.995 1.860 1.00 63.75 233 HIS A O 1
ATOM 1925 N N . PHE A 1 234 ? 17.914 4.499 3.527 1.00 62.88 234 PHE A N 1
ATOM 1926 C CA . PHE A 1 234 ? 18.079 5.437 4.640 1.00 62.88 234 PHE A CA 1
ATOM 1927 C C . P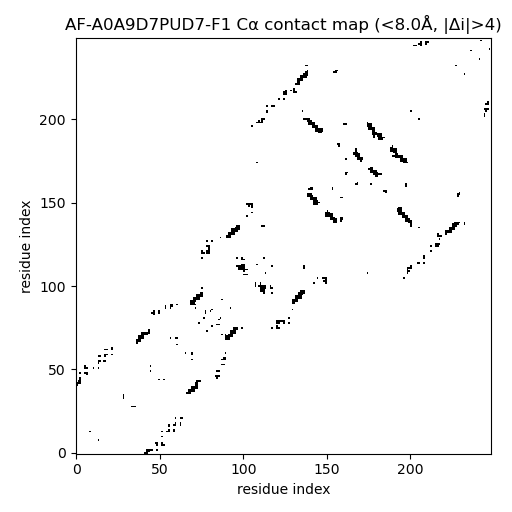HE A 1 234 ? 19.308 5.188 5.514 1.00 62.88 234 PHE A C 1
ATOM 1929 O O . PHE A 1 234 ? 19.480 5.899 6.498 1.00 62.88 234 PHE A O 1
ATOM 1936 N N . ILE A 1 235 ? 20.191 4.241 5.165 1.00 54.44 235 ILE A N 1
ATOM 1937 C CA . ILE A 1 235 ? 21.342 3.859 6.013 1.00 54.44 235 ILE A CA 1
ATOM 1938 C C . ILE A 1 235 ? 22.243 5.046 6.401 1.00 54.44 235 ILE A C 1
ATOM 1940 O O . ILE A 1 235 ? 22.915 4.980 7.423 1.00 54.44 235 ILE A O 1
ATOM 1944 N N . ASN A 1 236 ? 22.202 6.146 5.642 1.00 52.03 236 ASN A N 1
ATOM 1945 C CA . ASN A 1 236 ? 22.977 7.360 5.904 1.00 52.03 236 ASN A CA 1
ATOM 1946 C C . ASN A 1 236 ? 22.122 8.633 6.038 1.00 52.03 236 ASN A C 1
ATOM 1948 O O . ASN A 1 236 ? 22.642 9.720 5.810 1.00 52.03 236 ASN A O 1
ATOM 1952 N N . LYS A 1 237 ? 20.822 8.519 6.335 1.00 60.59 237 LYS A N 1
ATOM 1953 C CA . LYS A 1 237 ? 19.939 9.673 6.560 1.00 60.59 237 LYS A CA 1
ATOM 1954 C C . LYS A 1 237 ? 19.498 9.712 8.019 1.00 60.59 237 LYS A C 1
ATOM 1956 O O . LYS A 1 237 ? 18.954 8.738 8.534 1.00 60.59 237 LYS A O 1
ATOM 1961 N N . SER A 1 238 ? 19.722 10.840 8.677 1.00 65.50 238 SER A N 1
ATOM 1962 C CA . SER A 1 238 ? 19.158 11.147 9.987 1.00 65.50 238 SER A CA 1
ATOM 1963 C C . SER A 1 238 ? 17.631 11.254 9.921 1.00 65.50 238 SER A C 1
ATOM 1965 O O . SER A 1 238 ? 17.044 11.477 8.861 1.00 65.50 238 SER A O 1
ATOM 1967 N N . ILE A 1 239 ? 16.974 11.118 11.075 1.00 68.56 239 ILE A N 1
ATOM 1968 C CA . ILE A 1 239 ? 15.522 11.321 11.196 1.00 68.56 239 ILE A CA 1
ATOM 1969 C C . ILE A 1 239 ? 15.134 12.736 10.744 1.00 68.56 239 ILE A C 1
ATOM 1971 O O . ILE A 1 239 ? 14.102 12.896 10.101 1.00 68.56 239 ILE A O 1
ATOM 1975 N N . ASP A 1 240 ? 15.969 13.741 11.015 1.00 69.00 240 ASP A N 1
ATOM 1976 C CA . ASP A 1 240 ? 15.726 15.119 10.584 1.00 69.00 240 ASP A CA 1
ATOM 1977 C C . ASP A 1 240 ? 15.813 15.259 9.063 1.00 69.00 240 ASP A C 1
ATOM 1979 O O . ASP A 1 240 ? 14.916 15.841 8.464 1.00 69.00 240 ASP A O 1
ATOM 1983 N N . GLU A 1 241 ? 16.796 14.632 8.411 1.00 66.31 241 GLU A N 1
ATOM 1984 C CA . GLU A 1 241 ? 16.863 14.596 6.943 1.00 66.31 241 GLU A CA 1
ATOM 1985 C C . GLU A 1 241 ? 15.665 13.864 6.329 1.00 66.31 241 GLU A C 1
ATOM 1987 O O . GLU A 1 241 ? 15.200 14.229 5.255 1.00 66.31 241 GLU A O 1
ATOM 1992 N N . ILE A 1 242 ? 15.151 12.824 6.989 1.00 70.44 242 ILE A N 1
ATOM 1993 C CA . ILE A 1 242 ? 13.936 12.129 6.552 1.00 70.44 242 ILE A CA 1
ATOM 1994 C C . ILE A 1 242 ? 12.711 13.028 6.737 1.00 70.44 242 ILE A C 1
ATOM 1996 O O . ILE A 1 242 ? 11.879 13.121 5.837 1.00 70.44 242 ILE A O 1
ATOM 2000 N N . ASN A 1 243 ? 12.611 13.725 7.867 1.00 70.25 243 ASN A N 1
ATOM 2001 C CA . ASN A 1 243 ? 11.533 14.670 8.119 1.00 70.25 243 ASN A CA 1
ATOM 2002 C C . ASN A 1 243 ? 11.566 15.815 7.105 1.00 70.25 243 ASN A C 1
ATOM 2004 O O . ASN A 1 243 ? 10.543 16.081 6.493 1.00 70.25 243 ASN A O 1
ATOM 2008 N N . GLU A 1 244 ? 12.716 16.429 6.831 1.00 72.62 244 GLU A N 1
ATOM 2009 C CA . GLU A 1 244 ? 12.840 17.524 5.859 1.00 72.62 244 GLU A CA 1
ATOM 2010 C C . GLU A 1 244 ? 12.412 17.133 4.436 1.00 72.62 244 GLU A C 1
ATOM 2012 O O . GLU A 1 244 ? 11.895 17.977 3.695 1.00 72.62 244 GLU A O 1
ATOM 2017 N N . LEU A 1 245 ? 12.581 15.860 4.058 1.00 67.19 245 LEU A N 1
ATOM 2018 C CA . LEU A 1 245 ? 12.134 15.345 2.760 1.00 67.19 245 LEU A CA 1
ATOM 2019 C C . LEU A 1 245 ? 10.607 15.316 2.624 1.00 67.19 245 LEU A C 1
ATOM 2021 O O . LEU A 1 245 ? 10.101 15.407 1.507 1.00 67.19 245 LEU A O 1
ATOM 2025 N N . PHE A 1 246 ? 9.867 15.188 3.728 1.00 65.62 246 PHE A N 1
ATOM 2026 C CA . PHE A 1 246 ? 8.427 14.907 3.682 1.00 65.62 246 PHE A CA 1
ATOM 2027 C C . PHE A 1 246 ? 7.548 15.865 4.498 1.00 65.62 246 PHE A C 1
ATOM 2029 O O . PHE A 1 246 ? 6.331 15.894 4.295 1.00 65.62 246 PHE A O 1
ATOM 2036 N N . LEU A 1 247 ? 8.146 16.634 5.407 1.00 62.28 247 LEU A N 1
ATOM 2037 C CA . LEU A 1 247 ? 7.521 17.487 6.414 1.00 62.28 247 LEU A CA 1
ATOM 2038 C C . LEU A 1 247 ? 8.430 18.705 6.672 1.00 62.28 247 LEU A C 1
ATOM 2040 O O . LEU A 1 247 ? 9.373 18.640 7.457 1.00 62.28 247 LEU A O 1
ATOM 2044 N N . GLN A 1 248 ? 8.139 19.847 6.048 1.00 56.47 248 GLN A N 1
ATOM 2045 C CA . GLN A 1 248 ? 8.633 21.134 6.553 1.00 56.47 248 GLN A CA 1
ATOM 2046 C C . GLN A 1 248 ? 7.565 21.784 7.446 1.00 56.47 248 GLN A C 1
ATOM 2048 O O . GLN A 1 248 ? 6.364 21.556 7.254 1.00 56.47 248 GLN A O 1
ATOM 2053 N N . LYS A 1 249 ? 8.033 22.510 8.471 1.00 47.97 249 LYS A N 1
ATOM 2054 C CA . LYS A 1 249 ? 7.202 23.247 9.436 1.00 47.97 249 LYS A CA 1
ATOM 2055 C C . LYS A 1 249 ? 6.298 24.256 8.740 1.00 47.97 249 LYS A C 1
ATOM 2057 O O . LYS A 1 249 ? 6.816 24.993 7.875 1.00 47.97 249 LYS A O 1
#